Protein AF-A0A0B7N1F3-F1 (afdb_monomer_lite)

Secondary structure (DSSP, 8-state):
--HHHHHHHHHHHHHHHHHHHHHHH-GGGSTT--HHHHHHHHHHHHHHHHHHHHHHHHHS-HHHHHHHHHHHHHHHHHHHHHHHHHHHHHHHHHHHHHHHHHHHHHHHHHHHHSPPHHHHHHHHTTS-PPPHHHHHHHHHHHHHHHHHHHHHHHHHHHHHHHHHHHHHHTTT---TTS--HHHHHHHHHHHS--HHHHHHHHHHHHHHHHHHHS------TT--STTS---HHHHHHHHHHHH-HHHHHHHHHHHHHHHH---STT--S-SS-TTSSPPPPPSSHHHHHTT--

pLDDT: mean 77.22, std 15.75, range [44.78, 98.19]

Sequence (293 aa):
MSIIEAKRQLSDAIAKYEHLKSELNSKSNLESYSEEEWHAHLKNLGLETAQLIHTSRVLDDDNLINLINRKQQKLKRHAVWKKKHKKRVQQRKRQQAKKNEKWIKDTEWKVTMSPSVNAAVALTSTASLPSTDSKQAQEQADDKNRIRFLTKKLALLTEIRALRRKKLEAKGHFFADDGNEFFNKVKESLQVSDPTELDTLQQQNQQQQQQAAEKKLSIHPQDTWHDMAIDKTAYGYWCGADQSLDALLKTRRLWDQYILLDKQDNDTFHKVPPTFVAPAPPANAIWASYLRL

Structure (mmCIF, N/CA/C/O backbone):
data_AF-A0A0B7N1F3-F1
#
_entry.id   AF-A0A0B7N1F3-F1
#
loop_
_atom_site.group_PDB
_atom_site.id
_atom_site.type_symbol
_atom_site.label_atom_id
_atom_site.label_alt_id
_atom_site.label_comp_id
_atom_site.label_asym_id
_atom_site.label_entity_id
_atom_site.label_seq_id
_atom_site.pdbx_PDB_ins_code
_atom_site.Cartn_x
_atom_site.Cartn_y
_atom_site.Cartn_z
_atom_site.occupancy
_atom_site.B_iso_or_equiv
_atom_site.auth_seq_id
_atom_site.auth_comp_id
_atom_site.auth_asym_id
_atom_site.auth_atom_id
_atom_site.pdbx_PDB_model_num
ATOM 1 N N . MET A 1 1 ? -8.208 7.185 16.313 1.00 72.94 1 MET A N 1
ATOM 2 C CA . MET A 1 1 ? -7.384 6.148 16.965 1.00 72.94 1 MET A CA 1
ATOM 3 C C . MET A 1 1 ? -6.391 5.493 15.996 1.00 72.94 1 MET A C 1
ATOM 5 O O . MET A 1 1 ? -6.760 5.029 14.907 1.00 72.94 1 MET A O 1
ATOM 9 N N . SER A 1 2 ? -5.109 5.508 16.355 1.00 86.00 2 SER A N 1
ATOM 10 C CA . SER A 1 2 ? -4.032 4.721 15.738 1.00 86.00 2 SER A CA 1
ATOM 11 C C . SER A 1 2 ? -4.113 3.250 16.176 1.00 86.00 2 SER A C 1
ATOM 13 O O . SER A 1 2 ? -4.645 2.952 17.239 1.00 86.00 2 SER A O 1
ATOM 15 N N . ILE A 1 3 ? -3.561 2.312 15.392 1.00 88.00 3 ILE A N 1
ATOM 16 C CA . ILE A 1 3 ? -3.486 0.891 15.804 1.00 88.00 3 ILE A CA 1
ATOM 17 C C . ILE A 1 3 ? -2.677 0.752 17.102 1.00 88.00 3 ILE A C 1
ATOM 19 O O . ILE A 1 3 ? -2.972 -0.105 17.925 1.00 88.00 3 ILE A O 1
ATOM 23 N N . ILE A 1 4 ? -1.643 1.579 17.270 1.00 91.12 4 ILE A N 1
ATOM 24 C CA . ILE A 1 4 ? -0.768 1.540 18.447 1.00 91.12 4 ILE A CA 1
ATOM 25 C C . ILE A 1 4 ? -1.536 2.001 19.690 1.00 91.12 4 ILE A C 1
ATOM 27 O O . ILE A 1 4 ? -1.464 1.348 20.723 1.00 91.12 4 ILE A O 1
ATOM 31 N N . GLU A 1 5 ? -2.315 3.075 19.566 1.00 90.75 5 GLU A N 1
ATOM 32 C CA . GLU A 1 5 ? -3.185 3.579 20.636 1.00 90.75 5 GLU A CA 1
ATOM 33 C C . GLU A 1 5 ? -4.245 2.549 21.025 1.00 90.75 5 GLU A C 1
ATOM 35 O O . GLU A 1 5 ? -4.380 2.254 22.205 1.00 90.75 5 GLU A O 1
ATOM 40 N N . ALA A 1 6 ? -4.927 1.947 20.044 1.00 89.62 6 ALA A N 1
ATOM 41 C CA . ALA A 1 6 ? -5.929 0.913 20.301 1.00 89.62 6 ALA A CA 1
ATOM 42 C C . ALA A 1 6 ? -5.326 -0.284 21.048 1.00 89.62 6 ALA A C 1
ATOM 44 O O . ALA A 1 6 ? -5.899 -0.778 22.011 1.00 89.62 6 ALA A O 1
ATOM 45 N N . LYS A 1 7 ? -4.125 -0.720 20.645 1.00 91.31 7 LYS A N 1
ATOM 46 C CA . LYS A 1 7 ? -3.398 -1.792 21.336 1.00 91.31 7 LYS A CA 1
ATOM 47 C C . LYS A 1 7 ? -3.025 -1.423 22.767 1.00 91.31 7 LYS A C 1
ATOM 49 O O . LYS A 1 7 ? -3.141 -2.277 23.634 1.00 91.31 7 LYS A O 1
ATOM 54 N N . ARG A 1 8 ? -2.578 -0.186 22.993 1.00 94.00 8 ARG A N 1
ATOM 55 C CA . ARG A 1 8 ? -2.224 0.309 24.326 1.00 94.00 8 ARG A CA 1
ATOM 56 C C . ARG A 1 8 ? -3.451 0.383 25.233 1.00 94.00 8 ARG A C 1
ATOM 58 O O . ARG A 1 8 ? -3.416 -0.114 26.344 1.00 94.00 8 ARG A O 1
ATOM 65 N N . GLN A 1 9 ? -4.555 0.937 24.742 1.00 92.25 9 GLN A N 1
ATOM 66 C CA . GLN A 1 9 ? -5.800 0.997 25.511 1.00 92.25 9 GLN A CA 1
ATOM 67 C C . GLN A 1 9 ? -6.321 -0.397 25.864 1.00 92.25 9 GLN A C 1
ATOM 69 O O . GLN A 1 9 ? -6.769 -0.616 26.983 1.00 92.25 9 GLN A O 1
ATOM 74 N N . LEU A 1 10 ? -6.213 -1.347 24.934 1.00 92.25 10 LEU A N 1
ATOM 75 C CA . LEU A 1 10 ? -6.598 -2.734 25.170 1.00 92.25 10 LEU A CA 1
ATOM 76 C C . LEU A 1 10 ? -5.666 -3.401 26.197 1.00 92.25 10 LEU A C 1
ATOM 78 O O . LEU A 1 10 ? -6.154 -4.052 27.115 1.00 92.25 10 LEU A O 1
ATOM 82 N N . SER A 1 11 ? -4.345 -3.197 26.115 1.00 94.44 11 SER A N 1
ATOM 83 C CA . SER A 1 11 ? -3.417 -3.721 27.129 1.00 94.44 11 SER A CA 1
ATOM 84 C C . SER A 1 11 ? -3.661 -3.121 28.511 1.00 94.44 11 SER A C 1
ATOM 86 O O . SER A 1 11 ? -3.648 -3.854 29.494 1.00 94.44 11 SER A O 1
ATOM 88 N N . ASP A 1 12 ? -3.931 -1.817 28.582 1.00 94.38 12 ASP A N 1
ATOM 89 C CA . ASP A 1 12 ? -4.222 -1.123 29.837 1.00 94.38 12 ASP A CA 1
ATOM 90 C C . ASP A 1 12 ? -5.548 -1.629 30.435 1.00 94.38 12 ASP A C 1
ATOM 92 O O . ASP A 1 12 ? -5.641 -1.846 31.641 1.00 94.38 12 ASP A O 1
ATOM 96 N N . ALA A 1 13 ? -6.564 -1.886 29.601 1.00 94.62 13 ALA A N 1
ATOM 97 C CA . ALA A 1 13 ? -7.833 -2.471 30.033 1.00 94.62 13 ALA A CA 1
ATOM 98 C C . ALA A 1 13 ? -7.676 -3.916 30.540 1.00 94.62 13 ALA A C 1
ATOM 100 O O . ALA A 1 13 ? -8.253 -4.257 31.569 1.00 94.62 13 ALA A O 1
ATOM 101 N N . ILE A 1 14 ? -6.867 -4.746 29.868 1.00 94.62 14 ILE A N 1
ATOM 102 C CA . ILE A 1 14 ? -6.542 -6.106 30.335 1.00 94.62 14 ILE A CA 1
ATOM 103 C C . ILE A 1 14 ? -5.810 -6.049 31.678 1.00 94.62 14 ILE A C 1
ATOM 105 O O . ILE A 1 14 ? -6.153 -6.795 32.589 1.00 94.62 14 ILE A O 1
ATOM 109 N N . ALA A 1 15 ? -4.827 -5.159 31.823 1.00 94.94 15 ALA A N 1
ATOM 110 C CA . ALA A 1 15 ? -4.083 -5.018 33.070 1.00 94.94 15 ALA A CA 1
ATOM 111 C C . ALA A 1 15 ? -5.003 -4.620 34.235 1.00 94.94 15 ALA A C 1
ATOM 113 O O . ALA A 1 15 ? -4.932 -5.229 35.298 1.00 94.94 15 ALA A O 1
ATOM 114 N N . LYS A 1 16 ? -5.916 -3.661 34.015 1.00 92.62 16 LYS A N 1
ATOM 115 C CA . LYS A 1 16 ? -6.938 -3.278 35.004 1.00 92.62 16 LYS A CA 1
ATOM 116 C C . LYS A 1 16 ? -7.885 -4.428 35.342 1.00 92.62 16 LYS A C 1
ATOM 118 O O . LYS A 1 16 ? -8.212 -4.622 36.505 1.00 92.62 16 LYS A O 1
ATOM 123 N N . TYR A 1 17 ? -8.308 -5.203 34.344 1.00 94.38 17 TYR A N 1
ATOM 124 C CA . TYR A 1 17 ? -9.150 -6.378 34.567 1.00 94.38 17 TYR A CA 1
ATOM 125 C C . TYR A 1 17 ? -8.461 -7.415 35.460 1.00 94.38 17 TYR A C 1
ATOM 127 O O . TYR A 1 17 ? -9.052 -7.880 36.431 1.00 94.38 17 TYR A O 1
ATOM 135 N N . GLU A 1 18 ? -7.212 -7.769 35.148 1.00 94.31 18 GLU A N 1
ATOM 136 C CA . GLU A 1 18 ? -6.449 -8.740 35.938 1.00 94.31 18 GLU A CA 1
ATOM 137 C C . GLU A 1 18 ? -6.153 -8.214 37.348 1.00 94.31 18 GLU A C 1
ATOM 139 O O . GLU A 1 18 ? -6.234 -8.980 38.305 1.00 94.31 18 GLU A O 1
ATOM 144 N N . HIS A 1 19 ? -5.895 -6.909 37.491 1.00 91.44 19 HIS A N 1
ATOM 145 C CA . HIS A 1 19 ? -5.748 -6.252 38.789 1.00 91.44 19 HIS A CA 1
ATOM 146 C C . HIS A 1 19 ? -7.011 -6.412 39.643 1.00 91.44 19 HIS A C 1
ATOM 148 O O . HIS A 1 19 ? -6.955 -7.059 40.686 1.00 91.44 19 HIS A O 1
ATOM 154 N N . LEU A 1 20 ? -8.165 -5.953 39.148 1.00 89.25 20 LEU A N 1
ATOM 155 C CA . LEU A 1 20 ? -9.453 -6.070 39.844 1.00 89.25 20 LEU A CA 1
ATOM 156 C C . LEU A 1 20 ? -9.807 -7.525 40.173 1.00 89.25 20 LEU A C 1
ATOM 158 O O . LEU A 1 20 ? -10.319 -7.838 41.246 1.00 89.25 20 LEU A O 1
ATOM 162 N N . LYS A 1 21 ? -9.519 -8.447 39.251 1.00 91.44 21 LYS A N 1
ATOM 163 C CA . LYS A 1 21 ? -9.731 -9.881 39.455 1.00 91.44 21 LYS A CA 1
ATOM 164 C C . LYS A 1 21 ? -8.827 -10.437 40.555 1.00 91.44 21 LYS A C 1
ATOM 166 O O . LYS A 1 21 ? -9.268 -11.287 41.326 1.00 91.44 21 LYS A O 1
ATOM 171 N N . SER A 1 22 ? -7.574 -9.992 40.624 1.00 89.94 22 SER A N 1
ATOM 172 C CA . SER A 1 22 ? -6.642 -10.395 41.677 1.00 89.94 22 SER A CA 1
ATOM 173 C C . SER A 1 22 ? -7.056 -9.846 43.042 1.00 89.94 22 SER A C 1
ATOM 175 O O . SER A 1 22 ? -7.103 -10.624 43.992 1.00 89.94 22 SER A O 1
ATOM 177 N N . GLU A 1 23 ? -7.477 -8.579 43.113 1.00 86.00 23 GLU A N 1
ATOM 178 C CA . GLU A 1 23 ? -7.981 -7.939 44.335 1.00 86.00 23 GLU A CA 1
ATOM 179 C C . GLU A 1 23 ? -9.219 -8.653 44.886 1.00 86.00 23 GLU A C 1
ATOM 181 O O . GLU A 1 23 ? -9.298 -8.942 46.081 1.00 86.00 23 GLU A O 1
ATOM 186 N N . LEU A 1 24 ? -10.158 -9.024 44.007 1.00 83.19 24 LEU A N 1
ATOM 187 C CA . LEU A 1 24 ? -11.361 -9.766 44.392 1.00 83.19 24 LEU A CA 1
ATOM 188 C C . LEU A 1 24 ? -11.036 -11.168 44.941 1.00 83.19 24 LEU A C 1
ATOM 190 O O . LEU A 1 24 ? -11.743 -11.687 45.808 1.00 83.19 24 LEU A O 1
ATOM 194 N N . ASN A 1 25 ? -9.973 -11.795 44.431 1.00 86.19 25 ASN A N 1
ATOM 195 C CA . ASN A 1 25 ? -9.526 -13.113 44.877 1.00 86.19 25 ASN A CA 1
ATOM 196 C C . ASN A 1 25 ? -8.719 -13.046 46.183 1.00 86.19 25 ASN A C 1
ATOM 198 O O . ASN A 1 25 ? -8.789 -13.982 46.983 1.00 86.19 25 ASN A O 1
ATOM 202 N N . SER A 1 26 ? -8.002 -11.950 46.446 1.00 81.31 26 SER A N 1
ATOM 203 C CA . SER A 1 26 ? -7.317 -11.687 47.717 1.00 81.31 26 SER A CA 1
ATOM 204 C C . SER A 1 26 ? -8.298 -11.239 48.808 1.00 81.31 26 SER A C 1
ATOM 206 O O . SER A 1 26 ? -8.203 -10.141 49.350 1.00 81.31 26 SER A O 1
ATOM 208 N N . LYS A 1 27 ? -9.251 -12.113 49.160 1.00 65.38 27 LYS A N 1
ATOM 209 C CA . LYS A 1 27 ? -10.263 -11.885 50.213 1.00 65.38 27 LYS A CA 1
ATOM 210 C C . LYS A 1 27 ? -9.674 -11.535 51.589 1.00 65.38 27 LYS A C 1
ATOM 212 O O . LYS A 1 27 ? -10.389 -11.011 52.432 1.00 65.38 27 LYS A O 1
ATOM 217 N N . SER A 1 28 ? -8.388 -11.804 51.816 1.00 58.81 28 SER A N 1
ATOM 218 C CA . SER A 1 28 ? -7.702 -11.645 53.103 1.00 58.81 28 SER A CA 1
ATOM 219 C C . SER A 1 28 ? -7.506 -10.200 53.566 1.00 58.81 28 SER A C 1
ATOM 221 O O . SER A 1 28 ? -7.278 -9.989 54.749 1.00 58.81 28 SER A O 1
ATOM 223 N N . ASN A 1 29 ? -7.587 -9.209 52.674 1.00 63.66 29 ASN A N 1
ATOM 224 C CA . ASN A 1 29 ? -7.344 -7.806 53.039 1.00 63.66 29 ASN A CA 1
ATOM 225 C C . ASN A 1 29 ? -8.627 -7.051 53.422 1.00 63.66 29 ASN A C 1
ATOM 227 O O . ASN A 1 29 ? -8.551 -5.922 53.890 1.00 63.66 29 ASN A O 1
ATOM 231 N N . LEU A 1 30 ? -9.803 -7.658 53.217 1.00 66.00 30 LEU A N 1
ATOM 232 C CA . LEU A 1 30 ? -11.097 -6.995 53.409 1.00 66.00 30 LEU A CA 1
ATOM 233 C C . LEU A 1 30 ? -11.506 -6.898 54.890 1.00 66.00 30 LEU A C 1
ATOM 235 O O . LEU A 1 30 ? -12.158 -5.939 55.288 1.00 66.00 30 LEU A O 1
ATOM 239 N N . GLU A 1 31 ? -11.106 -7.859 55.723 1.00 72.75 31 GLU A N 1
ATOM 240 C CA . GLU A 1 31 ? -11.548 -7.949 57.126 1.00 72.75 31 GLU A CA 1
ATOM 241 C C . GLU A 1 31 ? -10.882 -6.918 58.058 1.00 72.75 31 GLU A C 1
ATOM 243 O O . GLU A 1 31 ? -11.369 -6.690 59.162 1.00 72.75 31 GLU A O 1
ATOM 248 N N . SER A 1 32 ? -9.798 -6.267 57.620 1.00 78.31 32 SER A N 1
ATOM 249 C CA . SER A 1 32 ? -9.029 -5.300 58.419 1.00 78.31 32 SER A CA 1
ATOM 250 C C . SER A 1 32 ? -9.284 -3.829 58.077 1.00 78.31 32 SER A C 1
ATOM 252 O O . SER A 1 32 ? -8.677 -2.960 58.697 1.00 78.31 32 SER A O 1
ATOM 254 N N . TYR A 1 33 ? -10.123 -3.533 57.083 1.00 83.31 33 TYR A N 1
ATOM 255 C CA . TYR A 1 33 ? -10.390 -2.154 56.671 1.00 83.31 33 TYR A CA 1
ATOM 256 C C . TYR A 1 33 ? -11.294 -1.425 57.669 1.00 83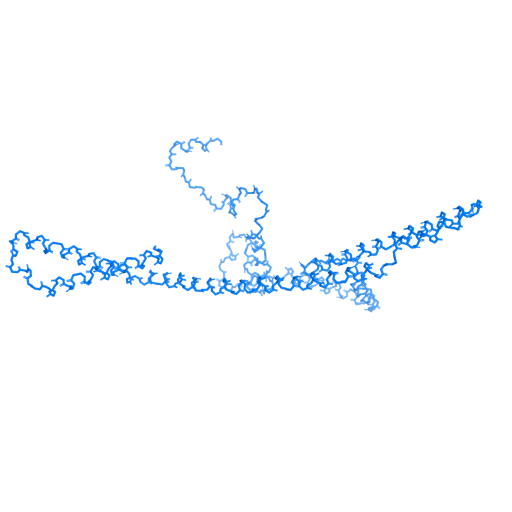.31 33 TYR A C 1
ATOM 258 O O . TYR A 1 33 ? -12.311 -1.958 58.117 1.00 83.31 33 TYR A O 1
ATOM 266 N N . SER A 1 34 ? -10.959 -0.170 57.960 1.00 89.75 34 SER A N 1
ATOM 267 C CA . SER A 1 34 ? -11.881 0.758 58.621 1.00 89.75 34 SER A CA 1
ATOM 268 C C . SER A 1 34 ? -13.049 1.137 57.699 1.00 89.75 34 SER A C 1
ATOM 270 O O . SER A 1 34 ? -12.977 0.975 56.481 1.00 89.75 34 SER A O 1
ATOM 272 N N . GLU A 1 35 ? -14.143 1.656 58.261 1.00 89.88 35 GLU A N 1
ATOM 273 C CA . GLU A 1 35 ? -15.345 2.031 57.495 1.00 89.88 35 GLU A CA 1
ATOM 274 C C . GLU A 1 35 ? -15.049 3.104 56.425 1.00 89.88 35 GLU A C 1
ATOM 276 O O . GLU A 1 35 ? -15.514 3.010 55.287 1.00 89.88 35 GLU A O 1
ATOM 281 N N . GLU A 1 36 ? -14.192 4.079 56.743 1.00 92.06 36 GLU A N 1
ATOM 282 C CA . GLU A 1 36 ? -13.757 5.114 55.796 1.00 92.06 36 GLU A CA 1
ATOM 283 C C . GLU A 1 36 ? -12.930 4.535 54.639 1.00 92.06 36 GLU A C 1
ATOM 285 O O . GLU A 1 36 ? -13.149 4.875 53.471 1.00 92.06 36 GLU A O 1
ATOM 290 N N . GLU A 1 37 ? -12.004 3.625 54.940 1.00 89.12 37 GLU A N 1
ATOM 291 C CA . GLU A 1 37 ? -11.185 2.970 53.921 1.00 89.12 37 GLU A CA 1
ATOM 292 C C . GLU A 1 37 ? -12.017 2.019 53.051 1.00 89.12 37 GLU A C 1
ATOM 294 O O . GLU A 1 37 ? -11.802 1.949 51.840 1.00 89.12 37 GLU A O 1
ATOM 299 N N . TRP A 1 38 ? -13.022 1.359 53.630 1.00 87.31 38 TRP A N 1
ATOM 300 C CA . TRP A 1 38 ? -14.008 0.563 52.900 1.00 87.31 38 TRP A CA 1
ATOM 301 C C . TRP A 1 38 ? -14.775 1.400 51.874 1.00 87.31 38 TRP A C 1
ATOM 303 O O . TRP A 1 38 ? -14.924 0.992 50.716 1.00 87.31 38 TRP A O 1
ATOM 313 N N . HIS A 1 39 ? -15.230 2.593 52.261 1.00 90.88 39 HIS A N 1
ATOM 314 C CA . HIS A 1 39 ? -15.897 3.514 51.343 1.00 90.88 39 HIS A CA 1
ATOM 315 C C . HIS A 1 39 ? -14.963 4.012 50.235 1.00 90.88 39 HIS A C 1
ATOM 317 O O . HIS A 1 39 ? -15.368 4.069 49.068 1.00 90.88 39 HIS A O 1
ATOM 323 N N . ALA A 1 40 ? -13.711 4.340 50.567 1.00 90.25 40 ALA A N 1
ATOM 324 C CA . ALA A 1 40 ? -12.710 4.736 49.580 1.00 90.25 40 ALA A CA 1
ATOM 325 C C . ALA A 1 40 ? -12.410 3.599 48.587 1.00 90.25 40 ALA A C 1
ATOM 327 O O . ALA A 1 40 ? -12.381 3.829 47.375 1.00 90.25 40 ALA A O 1
ATOM 328 N N . HIS A 1 41 ? -12.270 2.368 49.082 1.00 88.38 41 HIS A N 1
ATOM 329 C CA . HIS A 1 41 ? -12.053 1.173 48.273 1.00 88.38 41 HIS A CA 1
ATOM 330 C C . HIS A 1 41 ? -13.226 0.913 47.317 1.00 88.38 41 HIS A C 1
ATOM 332 O O . HIS A 1 41 ? -13.021 0.770 46.112 1.00 88.38 41 HIS A O 1
ATOM 338 N N . LEU A 1 42 ? -14.471 0.945 47.807 1.00 88.88 42 LEU A N 1
ATOM 339 C CA . LEU A 1 42 ? -15.665 0.783 46.965 1.00 88.88 42 LEU A CA 1
ATOM 340 C C . LEU A 1 42 ? -15.783 1.874 45.897 1.00 88.88 42 LEU A C 1
ATOM 342 O O . LEU A 1 42 ? -16.146 1.586 44.755 1.00 88.88 42 LEU A O 1
ATOM 346 N N . LYS A 1 43 ? -15.451 3.123 46.239 1.00 93.12 43 LYS A N 1
ATOM 347 C CA . LYS A 1 43 ? -15.433 4.230 45.278 1.00 93.12 43 LYS A CA 1
ATOM 348 C C . LYS A 1 43 ? -14.388 4.001 44.187 1.00 93.12 43 LYS A C 1
ATOM 350 O O . LYS A 1 43 ? -14.700 4.194 43.013 1.00 93.12 43 LYS A O 1
ATOM 355 N N . ASN A 1 44 ? -13.181 3.573 44.554 1.00 90.69 44 ASN A N 1
ATOM 356 C CA . ASN A 1 44 ? -12.117 3.275 43.596 1.00 90.69 44 ASN A CA 1
ATOM 357 C C . ASN A 1 44 ? -12.501 2.105 42.686 1.00 90.69 44 ASN A C 1
ATOM 359 O O . ASN A 1 44 ? -12.439 2.248 41.467 1.00 90.69 44 ASN A O 1
ATOM 363 N N . LEU A 1 45 ? -13.022 1.012 43.246 1.00 90.06 45 LEU A N 1
ATOM 364 C CA . LEU A 1 45 ? -13.505 -0.135 42.476 1.00 90.06 45 LEU A CA 1
ATOM 365 C C . LEU A 1 45 ? -14.641 0.265 41.518 1.00 90.06 45 LEU A C 1
ATOM 367 O O . LEU A 1 45 ? -14.658 -0.135 40.353 1.00 90.06 45 LEU A O 1
ATOM 371 N N . GLY A 1 46 ? -15.565 1.121 41.964 1.00 92.62 46 GLY A N 1
ATOM 372 C CA . GLY A 1 46 ? -16.617 1.698 41.123 1.00 92.62 46 GLY A CA 1
ATOM 373 C C . GLY A 1 46 ? -16.072 2.555 39.974 1.00 92.62 46 GLY A C 1
ATOM 374 O O . GLY A 1 46 ? -16.545 2.460 38.842 1.00 92.62 46 GLY A O 1
ATOM 375 N N . LEU A 1 47 ? -15.042 3.366 40.229 1.00 93.44 47 LEU A N 1
ATOM 376 C CA . LEU A 1 47 ? -14.382 4.167 39.196 1.00 93.44 47 LEU A CA 1
ATOM 377 C C . LEU A 1 47 ? -13.637 3.291 38.184 1.00 93.44 47 LEU A C 1
ATOM 379 O O . LEU A 1 47 ? -13.755 3.516 36.980 1.00 93.44 47 LEU A O 1
ATOM 383 N N . GLU A 1 48 ? -12.889 2.290 38.642 1.00 91.50 48 GLU A N 1
ATOM 384 C CA . GLU A 1 48 ? -12.120 1.398 37.772 1.00 91.50 48 GLU A CA 1
ATOM 385 C C . GLU A 1 48 ? -13.022 0.516 36.907 1.00 91.50 48 GLU A C 1
ATOM 387 O O . GLU A 1 48 ? -12.801 0.395 35.699 1.00 91.50 48 GLU A O 1
ATOM 392 N N . THR A 1 49 ? -14.094 -0.026 37.487 1.00 93.19 49 THR A N 1
ATOM 393 C CA . THR A 1 49 ? -15.111 -0.777 36.739 1.00 93.19 49 THR A CA 1
ATOM 394 C C . THR A 1 49 ? -15.830 0.109 35.722 1.00 93.19 49 THR A C 1
ATOM 396 O O . THR A 1 49 ? -15.978 -0.293 34.568 1.00 93.19 49 THR A O 1
ATOM 399 N N . ALA A 1 50 ? -16.198 1.345 36.080 1.00 94.19 50 ALA A N 1
ATOM 400 C CA . ALA A 1 50 ? -16.794 2.296 35.140 1.00 94.19 50 ALA A CA 1
ATOM 401 C C . ALA A 1 50 ? -15.841 2.647 33.985 1.00 94.19 50 ALA A C 1
ATOM 403 O O . ALA A 1 50 ? -16.261 2.693 32.826 1.00 94.19 50 ALA A O 1
ATOM 404 N N . GLN A 1 51 ? -14.550 2.845 34.272 1.00 92.75 51 GLN A N 1
ATOM 405 C CA . GLN A 1 51 ? -13.532 3.061 33.241 1.00 92.75 51 GLN A CA 1
ATOM 406 C C . GLN A 1 51 ? -13.412 1.857 32.302 1.00 92.75 51 GLN A C 1
ATOM 408 O O . GLN A 1 51 ? -13.303 2.045 31.093 1.00 92.75 51 GLN A O 1
ATOM 413 N N . LEU A 1 52 ? -13.463 0.634 32.832 1.00 94.50 52 LEU A N 1
ATOM 414 C CA . LEU A 1 52 ? -13.378 -0.599 32.050 1.00 94.50 52 LEU A CA 1
ATOM 415 C C . LEU A 1 52 ? -14.626 -0.834 31.179 1.00 94.50 52 LEU A C 1
ATOM 417 O O . LEU A 1 52 ? -14.530 -1.256 30.025 1.00 94.50 52 LEU A O 1
ATOM 421 N N . ILE A 1 53 ? -15.809 -0.492 31.690 1.00 93.19 53 ILE A N 1
ATOM 422 C CA . ILE A 1 53 ? -17.057 -0.493 30.913 1.00 93.19 53 ILE A CA 1
ATOM 423 C C . ILE A 1 53 ? -16.996 0.561 29.801 1.00 93.19 53 ILE A C 1
ATOM 425 O O . ILE A 1 53 ? -17.447 0.326 28.682 1.00 93.19 53 ILE A O 1
ATOM 429 N N . HIS A 1 54 ? -16.425 1.731 30.079 1.00 93.00 54 HIS A N 1
ATOM 430 C CA . HIS A 1 54 ? -16.263 2.760 29.061 1.00 93.00 54 HIS A CA 1
ATOM 431 C C . HIS A 1 54 ? -15.295 2.320 27.953 1.00 93.00 54 HIS A C 1
ATOM 433 O O . HIS A 1 54 ? -15.621 2.455 26.775 1.00 93.00 54 HIS A O 1
ATOM 439 N N . THR A 1 55 ? -14.133 1.758 28.303 1.00 92.12 55 THR A N 1
ATOM 440 C CA . THR A 1 55 ? -13.159 1.293 27.304 1.00 92.12 55 THR A CA 1
ATOM 441 C C . THR A 1 55 ? -13.676 0.114 26.489 1.00 92.12 55 THR A C 1
ATOM 443 O O . THR A 1 55 ? -13.453 0.101 25.282 1.00 92.12 55 THR A O 1
ATOM 446 N N . SER A 1 56 ? -14.386 -0.839 27.103 1.00 91.81 56 SER A N 1
ATOM 447 C CA . SER A 1 56 ? -15.025 -1.941 26.365 1.00 91.81 56 SER A CA 1
ATOM 448 C C . SER A 1 56 ? -16.037 -1.417 25.353 1.00 91.81 56 SER A C 1
ATOM 450 O O . SER A 1 56 ? -15.889 -1.709 24.175 1.00 91.81 56 SER A O 1
ATOM 452 N N . ARG A 1 57 ? -16.953 -0.523 25.750 1.00 92.12 57 ARG A N 1
ATOM 453 C CA . ARG A 1 57 ? -17.919 0.092 24.818 1.00 92.12 57 ARG A CA 1
ATOM 454 C C . ARG A 1 57 ? -17.253 0.789 23.633 1.00 92.12 57 ARG A C 1
ATOM 456 O O . ARG A 1 57 ? -17.681 0.604 22.504 1.00 92.12 57 ARG A O 1
ATOM 463 N N . VAL A 1 58 ? -16.196 1.564 23.881 1.00 89.62 58 VAL A N 1
ATOM 464 C CA . VAL A 1 58 ? -15.449 2.244 22.808 1.00 89.62 58 VAL A CA 1
ATOM 465 C C . VAL A 1 58 ? -14.770 1.238 21.873 1.00 89.62 58 VAL A C 1
ATOM 467 O O . VAL A 1 58 ? -14.661 1.485 20.675 1.00 89.62 58 VAL A O 1
ATOM 470 N N . LEU A 1 59 ? -14.276 0.115 22.399 1.00 87.25 59 LEU A N 1
ATOM 471 C CA . LEU A 1 59 ? -13.618 -0.922 21.601 1.00 87.25 59 LEU A CA 1
ATOM 472 C C . LEU A 1 59 ? -14.606 -1.847 20.876 1.00 87.25 59 LEU A C 1
ATOM 474 O O . LEU A 1 59 ? -14.240 -2.374 19.826 1.00 87.25 59 LEU A O 1
ATOM 478 N N . ASP A 1 60 ? -15.826 -1.988 21.391 1.00 89.38 60 ASP A N 1
ATOM 479 C CA . ASP A 1 60 ? -16.925 -2.758 20.799 1.00 89.38 60 ASP A CA 1
ATOM 480 C C . ASP A 1 60 ? -17.616 -2.014 19.640 1.00 89.38 60 ASP A C 1
ATOM 482 O O . ASP A 1 60 ? -18.425 -2.597 18.922 1.00 89.38 60 ASP A O 1
ATOM 486 N N . ASP A 1 61 ? -17.276 -0.743 19.398 1.00 92.25 61 ASP A N 1
ATOM 487 C CA . ASP A 1 61 ? -17.774 0.015 18.250 1.00 92.25 61 ASP A CA 1
ATOM 488 C C . ASP A 1 61 ? -17.381 -0.660 16.916 1.00 92.25 61 ASP A C 1
ATOM 490 O O . ASP A 1 61 ? -16.232 -0.583 16.456 1.00 92.25 61 ASP A O 1
ATOM 494 N N . ASP A 1 62 ? -18.363 -1.235 16.211 1.00 93.19 62 ASP A N 1
ATOM 495 C CA . ASP A 1 62 ? -18.176 -1.929 14.924 1.00 93.19 62 ASP A CA 1
ATOM 496 C C . ASP A 1 62 ? -17.411 -1.090 13.890 1.00 93.19 62 ASP A C 1
ATOM 498 O O . ASP A 1 62 ? -16.567 -1.582 13.130 1.00 93.19 62 ASP A O 1
ATOM 502 N N . ASN A 1 63 ? -17.678 0.216 13.853 1.00 92.38 63 ASN A N 1
ATOM 503 C CA . ASN A 1 63 ? -17.004 1.145 12.950 1.00 92.38 63 ASN A CA 1
ATOM 504 C C . ASN A 1 63 ? -15.507 1.269 13.265 1.00 92.38 63 ASN A C 1
ATOM 506 O O . ASN A 1 63 ? -14.676 1.303 12.347 1.00 92.38 63 ASN A O 1
ATOM 510 N N . LEU A 1 64 ? -15.149 1.305 14.551 1.00 90.69 64 LEU A N 1
ATOM 511 C CA . LEU A 1 64 ? -13.764 1.376 15.003 1.00 90.69 64 LEU A CA 1
ATOM 512 C C . LEU A 1 64 ? -13.030 0.066 14.698 1.00 90.69 64 LEU A C 1
ATOM 514 O O . LEU A 1 64 ? -11.930 0.104 14.133 1.00 90.69 64 LEU A O 1
ATOM 518 N N . ILE A 1 65 ? -13.655 -1.078 14.982 1.00 90.62 65 ILE A N 1
ATOM 519 C CA . ILE A 1 65 ? -13.118 -2.410 14.672 1.00 90.62 65 ILE A CA 1
ATOM 520 C C . ILE A 1 65 ? -12.837 -2.527 13.170 1.00 90.62 65 ILE A C 1
ATOM 522 O O . ILE A 1 65 ? -11.722 -2.862 12.749 1.00 90.62 65 ILE A O 1
ATOM 526 N N . ASN A 1 66 ? -13.812 -2.165 12.334 1.00 93.56 66 ASN A N 1
ATOM 527 C CA . ASN A 1 66 ? -13.672 -2.177 10.880 1.00 93.56 66 ASN A CA 1
ATOM 528 C C . ASN A 1 66 ? -12.552 -1.248 10.392 1.00 93.56 66 ASN A C 1
ATOM 530 O O . ASN A 1 66 ? -11.768 -1.614 9.507 1.00 93.56 66 ASN A O 1
ATOM 534 N N . LEU A 1 67 ? -12.419 -0.059 10.983 1.00 93.31 67 LEU A N 1
ATOM 535 C CA . LEU A 1 67 ? -11.340 0.876 10.670 1.00 93.31 67 LEU A CA 1
ATOM 536 C C . LEU A 1 67 ? -9.959 0.299 11.019 1.00 93.31 67 LEU A C 1
ATOM 538 O O . LEU A 1 67 ? -9.034 0.376 10.201 1.00 93.31 67 LEU A O 1
ATOM 542 N N . ILE A 1 68 ? -9.806 -0.288 12.208 1.00 91.88 68 ILE A N 1
ATOM 543 C CA . ILE A 1 68 ? -8.557 -0.919 12.656 1.00 91.88 68 ILE A CA 1
ATOM 544 C C . ILE A 1 68 ? -8.198 -2.085 11.731 1.00 91.88 68 ILE A C 1
ATOM 546 O O . ILE A 1 68 ? -7.062 -2.149 11.249 1.00 91.88 68 ILE A O 1
ATOM 550 N N . ASN A 1 69 ? -9.169 -2.931 11.382 1.00 93.75 69 ASN A N 1
ATOM 551 C CA . ASN A 1 69 ? -8.991 -4.045 10.452 1.00 93.75 69 ASN A CA 1
ATOM 552 C C . ASN A 1 69 ? -8.516 -3.571 9.072 1.00 93.75 69 ASN A C 1
ATOM 554 O O . ASN A 1 69 ? -7.536 -4.094 8.529 1.00 93.75 69 ASN A O 1
ATOM 558 N N . ARG A 1 70 ? -9.127 -2.515 8.519 1.00 95.56 70 ARG A N 1
ATOM 559 C CA . ARG A 1 70 ? -8.693 -1.906 7.247 1.00 95.56 70 ARG A CA 1
ATOM 560 C C . ARG A 1 70 ? -7.257 -1.388 7.329 1.00 95.56 70 ARG A C 1
ATOM 562 O O . ARG A 1 70 ? -6.455 -1.648 6.422 1.00 95.56 70 ARG A O 1
ATOM 569 N N . LYS A 1 71 ? -6.895 -0.691 8.413 1.00 94.31 71 LYS A N 1
ATOM 570 C CA . LYS A 1 71 ? -5.522 -0.203 8.632 1.00 94.31 71 LYS A CA 1
ATOM 571 C C . LYS A 1 71 ? -4.533 -1.370 8.756 1.00 94.31 71 LYS A C 1
ATOM 573 O O . LYS A 1 71 ? -3.471 -1.335 8.131 1.00 94.31 71 LYS A O 1
ATOM 578 N N . GLN A 1 72 ? -4.888 -2.435 9.471 1.00 95.19 72 GLN A N 1
ATOM 579 C CA . GLN A 1 72 ? -4.055 -3.630 9.619 1.00 95.19 72 GLN A CA 1
ATOM 580 C C . GLN A 1 72 ? -3.841 -4.340 8.273 1.00 95.19 72 GLN A C 1
ATOM 58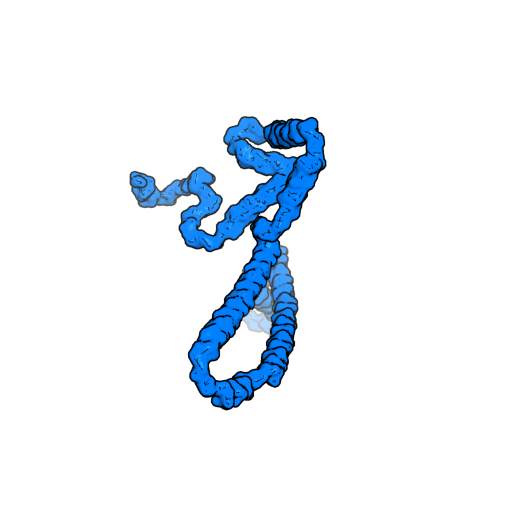2 O O . GLN A 1 72 ? -2.710 -4.685 7.920 1.00 95.19 72 GLN A O 1
ATOM 587 N N . GLN A 1 73 ? -4.895 -4.506 7.471 1.00 96.00 73 GLN A N 1
ATOM 588 C CA . GLN A 1 73 ? -4.793 -5.059 6.118 1.00 96.00 73 GLN A CA 1
ATOM 589 C C . GLN A 1 73 ? -3.937 -4.179 5.198 1.00 96.00 73 GLN A C 1
ATOM 591 O O . GLN A 1 73 ? -3.161 -4.699 4.392 1.00 96.00 73 GLN A O 1
ATOM 596 N N . LYS A 1 74 ? -4.044 -2.846 5.303 1.00 96.19 74 LYS A N 1
ATOM 597 C CA . LYS A 1 74 ? -3.193 -1.905 4.555 1.00 96.19 74 LYS A CA 1
ATOM 598 C C . LYS A 1 74 ? -1.718 -2.095 4.911 1.00 96.19 74 LYS A C 1
ATOM 600 O O . LYS A 1 74 ? -0.890 -2.183 4.006 1.00 96.19 74 LYS A O 1
ATOM 605 N N . LEU A 1 75 ? -1.389 -2.241 6.195 1.00 94.38 75 LEU A N 1
ATOM 606 C CA . LEU A 1 75 ? -0.017 -2.508 6.638 1.00 94.38 75 LEU A CA 1
ATOM 607 C C . LEU A 1 75 ? 0.511 -3.853 6.123 1.00 94.38 75 LEU A C 1
ATOM 609 O O . LEU A 1 75 ? 1.630 -3.906 5.612 1.00 94.38 75 LEU A O 1
ATOM 613 N N . LYS A 1 76 ? -0.299 -4.921 6.172 1.00 96.25 76 LYS A N 1
ATOM 614 C CA . LYS A 1 76 ? 0.063 -6.236 5.608 1.00 96.25 76 LYS A CA 1
ATOM 615 C C . LYS A 1 76 ? 0.362 -6.135 4.107 1.00 96.25 76 LYS A C 1
ATOM 617 O O . LYS A 1 76 ? 1.420 -6.578 3.656 1.00 96.25 76 LYS A O 1
ATOM 622 N N . ARG A 1 77 ? -0.517 -5.475 3.340 1.00 96.62 77 ARG A N 1
ATOM 623 C CA . ARG A 1 77 ? -0.324 -5.222 1.900 1.00 96.62 77 ARG A CA 1
ATOM 624 C C . ARG A 1 77 ? 0.940 -4.412 1.627 1.00 96.62 77 ARG A C 1
ATOM 626 O O . ARG A 1 77 ? 1.721 -4.780 0.753 1.00 96.62 77 ARG A O 1
ATOM 633 N N . HIS A 1 78 ? 1.182 -3.358 2.402 1.00 96.75 78 HIS A N 1
ATOM 634 C CA . HIS A 1 78 ? 2.370 -2.521 2.261 1.00 96.75 78 HIS A CA 1
ATOM 635 C C . HIS A 1 78 ? 3.664 -3.291 2.568 1.00 96.75 78 HIS A C 1
ATOM 637 O O . HIS A 1 78 ? 4.644 -3.164 1.837 1.00 96.75 78 HIS A O 1
ATOM 643 N N . ALA A 1 79 ? 3.670 -4.156 3.586 1.00 97.44 79 ALA A N 1
ATOM 644 C CA . ALA A 1 79 ? 4.818 -5.005 3.903 1.00 97.44 79 ALA A CA 1
ATOM 645 C C . ALA A 1 79 ? 5.141 -5.991 2.764 1.00 97.44 79 ALA A C 1
ATOM 647 O O . ALA A 1 79 ? 6.301 -6.125 2.363 1.00 97.44 79 ALA A O 1
ATOM 648 N N . VAL A 1 80 ? 4.119 -6.642 2.197 1.00 97.75 80 VAL A N 1
ATOM 649 C CA . VAL A 1 80 ? 4.269 -7.528 1.029 1.00 97.75 80 VAL A CA 1
ATOM 650 C C . VAL A 1 80 ? 4.761 -6.744 -0.188 1.00 97.75 80 VAL A C 1
ATOM 652 O O . VAL A 1 80 ? 5.710 -7.166 -0.856 1.00 97.75 80 VAL A O 1
ATOM 655 N N . TRP A 1 81 ? 4.174 -5.573 -0.446 1.00 97.81 81 TRP A N 1
ATOM 656 C CA . TRP A 1 81 ? 4.596 -4.686 -1.525 1.00 97.81 81 TRP A CA 1
ATOM 657 C C . TRP A 1 81 ? 6.059 -4.267 -1.368 1.00 97.81 81 TRP A C 1
ATOM 659 O O . TRP A 1 81 ? 6.821 -4.404 -2.320 1.00 97.81 81 TRP A O 1
ATOM 669 N N . LYS A 1 82 ? 6.496 -3.867 -0.167 1.00 98.19 82 LYS A N 1
ATOM 670 C CA . LYS A 1 82 ? 7.885 -3.472 0.119 1.00 98.19 82 LYS A CA 1
ATOM 671 C C . LYS A 1 82 ? 8.863 -4.615 -0.166 1.00 98.19 82 LYS A C 1
ATOM 673 O O . LYS A 1 82 ? 9.892 -4.398 -0.809 1.00 98.19 82 LYS A O 1
ATOM 678 N N . LYS A 1 83 ? 8.523 -5.850 0.228 1.00 97.25 83 LYS A N 1
ATOM 679 C CA . LYS A 1 83 ? 9.315 -7.053 -0.095 1.00 97.25 83 LYS A CA 1
ATOM 680 C C . LYS A 1 83 ? 9.397 -7.283 -1.609 1.00 97.25 83 LYS A C 1
ATOM 682 O O . LYS A 1 83 ? 10.490 -7.481 -2.142 1.00 97.25 83 LYS A O 1
ATOM 687 N N . LYS A 1 84 ? 8.263 -7.223 -2.316 1.00 97.00 84 LYS A N 1
ATOM 688 C CA . LYS A 1 84 ? 8.202 -7.410 -3.778 1.00 97.00 84 LYS A CA 1
ATOM 689 C C . LYS A 1 84 ? 8.963 -6.310 -4.520 1.00 97.00 84 LYS A C 1
ATOM 691 O O . LYS A 1 84 ? 9.707 -6.599 -5.452 1.00 97.00 84 LYS A O 1
ATOM 696 N N . HIS A 1 85 ? 8.820 -5.064 -4.082 1.00 97.00 85 HIS A N 1
ATOM 697 C CA . HIS A 1 85 ? 9.507 -3.908 -4.638 1.00 97.00 85 HIS A CA 1
ATOM 698 C C . HIS A 1 85 ? 11.025 -4.036 -4.474 1.00 97.00 85 HIS A C 1
ATOM 700 O O . HIS A 1 85 ? 11.741 -3.947 -5.469 1.00 97.00 85 HIS A O 1
ATOM 706 N N . LYS A 1 86 ? 11.515 -4.369 -3.270 1.00 97.75 86 LYS A N 1
ATOM 707 C CA . LYS A 1 86 ? 12.946 -4.617 -3.020 1.00 97.75 86 LYS A CA 1
ATOM 708 C C . LYS A 1 86 ? 13.512 -5.686 -3.964 1.00 97.75 86 LYS A C 1
ATOM 710 O O . LYS A 1 86 ? 14.552 -5.459 -4.579 1.00 97.75 86 LYS A O 1
ATOM 715 N N . LYS A 1 87 ? 12.797 -6.805 -4.151 1.00 97.44 87 LYS A N 1
ATOM 716 C CA . LYS A 1 87 ? 13.185 -7.865 -5.103 1.00 97.44 87 LYS A CA 1
ATOM 717 C C . LYS A 1 87 ? 13.255 -7.350 -6.548 1.00 97.44 87 LYS A C 1
ATOM 719 O O . LYS A 1 87 ? 14.255 -7.580 -7.222 1.00 97.44 87 LYS A O 1
ATOM 724 N N . ARG A 1 88 ? 12.239 -6.611 -7.015 1.00 97.50 88 ARG A N 1
ATOM 725 C CA . ARG A 1 88 ? 12.218 -6.029 -8.374 1.00 97.50 88 ARG A CA 1
ATOM 726 C C . ARG A 1 88 ? 13.364 -5.044 -8.600 1.00 97.50 88 ARG A C 1
ATOM 728 O O . ARG A 1 88 ? 14.006 -5.090 -9.645 1.00 97.50 88 ARG A O 1
ATOM 735 N N . VAL A 1 89 ? 13.633 -4.167 -7.634 1.00 97.31 89 VAL A N 1
ATOM 736 C CA . VAL A 1 89 ? 14.739 -3.200 -7.710 1.00 97.31 89 VAL A CA 1
ATOM 737 C C . VAL A 1 89 ? 16.079 -3.928 -7.789 1.00 97.31 89 VAL A C 1
ATOM 739 O O . VAL A 1 89 ? 16.899 -3.608 -8.645 1.00 97.31 89 VAL A O 1
ATOM 742 N N . GLN A 1 90 ? 16.286 -4.954 -6.960 1.00 97.25 90 GLN A N 1
ATOM 743 C CA . GLN A 1 90 ? 17.502 -5.764 -6.998 1.00 97.25 90 GLN A CA 1
ATOM 744 C C . GLN A 1 90 ? 17.664 -6.498 -8.338 1.00 97.25 90 GLN A C 1
ATOM 746 O O . GLN A 1 90 ? 18.759 -6.522 -8.896 1.00 97.25 90 GLN A O 1
ATOM 751 N N . GLN A 1 91 ? 16.581 -7.047 -8.894 1.00 97.06 91 GLN A N 1
ATOM 752 C CA . GLN A 1 91 ? 16.598 -7.692 -10.207 1.00 97.06 91 GLN A CA 1
ATOM 753 C C . GLN A 1 91 ? 16.954 -6.703 -11.325 1.00 97.06 91 GLN A C 1
ATOM 755 O O . GLN A 1 91 ? 17.800 -7.019 -12.159 1.00 97.06 91 GLN A O 1
ATOM 760 N N . ARG A 1 92 ? 16.376 -5.493 -11.316 1.00 96.75 92 ARG A N 1
ATOM 761 C CA . ARG A 1 92 ? 16.728 -4.427 -12.269 1.00 96.75 92 ARG A CA 1
ATOM 762 C C . ARG A 1 92 ? 18.201 -4.038 -12.163 1.00 96.75 92 ARG A C 1
ATOM 764 O O . ARG A 1 92 ? 18.874 -3.989 -13.186 1.00 96.75 92 ARG A O 1
ATOM 771 N N . LYS A 1 93 ? 18.725 -3.852 -10.943 1.00 97.06 93 LYS A N 1
ATOM 772 C CA . LYS A 1 93 ? 20.156 -3.573 -10.720 1.00 97.06 93 LYS A CA 1
ATOM 773 C C . LYS A 1 93 ? 21.049 -4.685 -11.278 1.00 97.06 93 LYS A C 1
ATOM 775 O O . LYS A 1 93 ? 22.015 -4.390 -11.967 1.00 97.06 93 LYS A O 1
ATOM 780 N N . ARG A 1 94 ? 20.699 -5.959 -11.055 1.00 96.88 94 ARG A N 1
ATOM 781 C CA . ARG A 1 94 ? 21.430 -7.109 -11.624 1.00 96.88 94 ARG A CA 1
ATOM 782 C C . ARG A 1 94 ? 21.397 -7.122 -13.152 1.00 96.88 94 ARG A C 1
ATOM 784 O O . ARG A 1 94 ? 22.418 -7.373 -13.779 1.00 96.88 94 ARG A O 1
ATOM 791 N N . GLN A 1 95 ? 20.242 -6.854 -13.761 1.00 96.50 95 GLN A N 1
ATOM 792 C CA . GLN A 1 95 ? 20.127 -6.770 -15.221 1.00 96.50 95 GLN A CA 1
ATOM 793 C C . GLN A 1 95 ? 20.962 -5.620 -15.788 1.00 96.50 95 GLN A C 1
ATOM 795 O O . GLN A 1 95 ? 21.611 -5.796 -16.813 1.00 96.50 95 GLN A O 1
ATOM 800 N N . GLN A 1 96 ? 20.970 -4.468 -15.119 1.00 95.44 96 GLN A N 1
ATOM 801 C CA . GLN A 1 96 ? 21.784 -3.329 -15.522 1.00 95.44 96 GLN A CA 1
ATOM 802 C C . GLN A 1 96 ? 23.278 -3.627 -15.378 1.00 95.44 96 GLN A C 1
ATOM 804 O O . GLN A 1 96 ? 24.016 -3.389 -16.321 1.00 95.44 96 GLN A O 1
ATOM 809 N N . ALA A 1 97 ? 23.710 -4.252 -14.280 1.00 95.62 97 ALA A N 1
ATOM 810 C CA . ALA A 1 97 ? 25.093 -4.697 -14.113 1.00 95.62 97 ALA A CA 1
ATOM 811 C C . ALA A 1 97 ? 25.527 -5.660 -15.232 1.00 95.62 97 ALA A C 1
ATOM 813 O O . ALA A 1 97 ? 26.569 -5.449 -15.837 1.00 95.62 97 ALA A O 1
ATOM 814 N N . LYS A 1 98 ? 24.688 -6.645 -15.592 1.00 96.81 98 LYS A N 1
ATOM 815 C CA . LYS A 1 98 ? 24.957 -7.547 -16.728 1.00 96.81 98 LYS A CA 1
ATOM 816 C C . LYS A 1 98 ? 25.055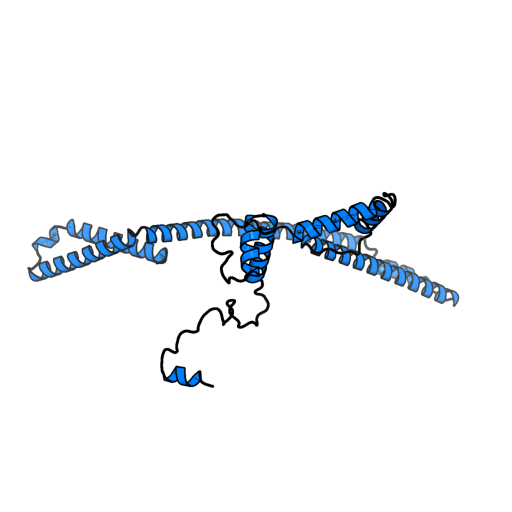 -6.806 -18.065 1.00 96.81 98 LYS A C 1
ATOM 818 O O . LYS A 1 98 ? 25.869 -7.169 -18.906 1.00 96.81 98 LYS A O 1
ATOM 823 N N . LYS A 1 99 ? 24.205 -5.799 -18.297 1.00 95.12 99 LYS A N 1
ATOM 824 C CA . LYS A 1 99 ? 24.280 -4.961 -19.506 1.00 95.12 99 LYS A CA 1
ATOM 825 C C . LYS A 1 99 ? 25.565 -4.137 -19.527 1.00 95.12 99 LYS A C 1
ATOM 827 O O . LYS A 1 99 ? 26.209 -4.086 -20.566 1.00 95.12 99 LYS A O 1
ATOM 832 N N . ASN A 1 100 ? 25.942 -3.556 -18.392 1.00 94.31 100 ASN A N 1
ATOM 833 C CA . ASN A 1 100 ? 27.175 -2.791 -18.251 1.00 94.31 100 ASN A CA 1
ATOM 834 C C . ASN A 1 100 ? 28.400 -3.682 -18.481 1.00 94.31 100 ASN A C 1
ATOM 836 O O . ASN A 1 100 ? 29.275 -3.295 -19.233 1.00 94.31 100 ASN A O 1
ATOM 840 N N . GLU A 1 101 ? 28.434 -4.890 -17.915 1.00 95.75 101 GLU A N 1
ATOM 841 C CA . GLU A 1 101 ? 29.521 -5.852 -18.133 1.00 95.75 101 GLU A CA 1
ATOM 842 C C . GLU A 1 101 ? 29.651 -6.234 -19.614 1.00 95.75 101 GLU A C 1
ATOM 844 O O . GLU A 1 101 ? 30.750 -6.243 -20.159 1.00 95.75 101 GLU A O 1
ATOM 849 N N . LYS A 1 102 ? 28.528 -6.500 -20.296 1.00 95.19 102 LYS A N 1
ATOM 850 C CA . LYS A 1 102 ? 28.530 -6.749 -21.745 1.00 95.19 102 LYS A CA 1
ATOM 851 C C . LYS A 1 102 ? 29.044 -5.548 -22.532 1.00 95.19 102 LYS A C 1
ATOM 853 O O . LYS A 1 102 ? 29.798 -5.734 -23.477 1.00 95.19 102 LYS A O 1
ATOM 858 N N . TRP A 1 103 ? 28.625 -4.343 -22.152 1.00 92.62 103 TRP A N 1
ATOM 859 C CA . TRP A 1 103 ? 29.072 -3.113 -22.793 1.00 92.62 103 TRP A CA 1
ATOM 860 C C . TRP A 1 103 ? 30.574 -2.895 -22.592 1.00 92.62 103 TRP A C 1
ATOM 862 O O . TRP A 1 103 ? 31.256 -2.613 -23.564 1.00 92.62 103 TRP A O 1
ATOM 872 N N . ILE A 1 104 ? 31.092 -3.130 -21.381 1.00 94.25 104 ILE A N 1
ATOM 873 C CA . ILE A 1 104 ? 32.527 -3.068 -21.076 1.00 94.25 104 ILE A CA 1
ATOM 874 C C . ILE A 1 104 ? 33.300 -4.059 -21.953 1.00 94.25 104 ILE A C 1
ATOM 876 O O . ILE A 1 104 ? 34.223 -3.649 -22.646 1.00 94.25 104 ILE A O 1
ATOM 880 N N . LYS A 1 105 ? 32.871 -5.326 -22.022 1.00 94.94 105 LYS A N 1
ATOM 881 C CA . LYS A 1 105 ? 33.516 -6.340 -22.879 1.00 94.94 105 LYS A CA 1
ATOM 882 C C . LYS A 1 105 ? 33.502 -5.961 -24.360 1.00 94.94 105 LYS A C 1
ATOM 884 O O . LYS A 1 105 ? 34.497 -6.154 -25.045 1.00 94.94 105 LYS A O 1
ATOM 889 N N . ASP A 1 106 ? 32.392 -5.418 -24.858 1.00 91.25 106 ASP A N 1
ATOM 890 C CA . ASP A 1 106 ? 32.289 -4.943 -26.245 1.00 91.25 106 ASP A CA 1
ATOM 891 C C . ASP A 1 106 ? 33.202 -3.730 -26.494 1.00 91.25 106 ASP A C 1
ATOM 893 O O . ASP A 1 106 ? 33.867 -3.654 -27.523 1.00 91.25 106 ASP A O 1
ATOM 897 N N . THR A 1 107 ? 33.300 -2.798 -25.540 1.00 89.69 107 THR A N 1
ATOM 898 C CA . THR A 1 107 ? 34.241 -1.673 -25.640 1.00 89.69 107 THR A CA 1
ATOM 899 C C . THR A 1 107 ? 35.694 -2.126 -25.579 1.00 89.69 107 THR A C 1
ATOM 901 O O . THR A 1 107 ? 36.489 -1.666 -26.389 1.00 89.69 107 THR A O 1
ATOM 904 N N . GLU A 1 108 ? 36.036 -3.053 -24.684 1.00 91.94 108 GLU A N 1
ATOM 905 C CA . GLU A 1 108 ? 37.374 -3.639 -24.592 1.00 91.94 108 GLU A CA 1
ATOM 906 C C . GLU A 1 108 ? 37.730 -4.351 -25.894 1.00 91.94 108 GLU A C 1
ATOM 908 O O . GLU A 1 108 ? 38.791 -4.097 -26.453 1.00 91.94 108 GLU A O 1
ATOM 913 N N . TRP A 1 109 ? 36.817 -5.165 -26.433 1.00 83.81 109 TRP A N 1
ATOM 914 C CA . TRP A 1 109 ? 37.010 -5.834 -27.718 1.00 83.81 109 TRP A CA 1
ATOM 915 C C . TRP A 1 109 ? 37.194 -4.838 -28.870 1.00 83.81 109 TRP A C 1
ATOM 917 O O . TRP A 1 109 ? 38.066 -5.016 -29.712 1.00 83.81 109 TRP A O 1
ATOM 927 N N . LYS A 1 110 ? 36.432 -3.740 -28.900 1.00 82.88 110 LYS A N 1
ATOM 928 C CA . LYS A 1 110 ? 36.606 -2.678 -29.904 1.00 82.88 110 LYS A CA 1
ATOM 929 C C . LYS A 1 110 ? 37.947 -1.965 -29.780 1.00 82.88 110 LYS A C 1
ATOM 931 O O . LYS A 1 110 ? 38.548 -1.662 -30.802 1.00 82.88 110 LYS A O 1
ATOM 936 N N . VAL A 1 111 ? 38.410 -1.699 -28.560 1.00 83.06 111 VAL A N 1
ATOM 937 C CA . VAL A 1 111 ? 39.721 -1.085 -28.304 1.00 83.06 111 VAL A CA 1
ATOM 938 C C . VAL A 1 111 ? 40.854 -2.028 -28.710 1.00 83.06 111 VAL A C 1
ATOM 940 O O . VAL A 1 111 ? 41.802 -1.585 -29.351 1.00 83.06 111 VAL A O 1
ATOM 943 N N . THR A 1 112 ? 40.757 -3.325 -28.398 1.00 80.56 112 THR A N 1
ATOM 944 C CA . THR A 1 112 ? 41.788 -4.301 -28.788 1.00 80.56 112 THR A CA 1
ATOM 945 C C . THR A 1 112 ? 41.811 -4.576 -30.289 1.00 80.56 112 THR A C 1
ATOM 947 O O . THR A 1 112 ? 42.884 -4.786 -30.844 1.00 80.56 112 THR A O 1
ATOM 950 N N . MET A 1 113 ? 40.652 -4.552 -30.955 1.00 73.00 113 MET A N 1
ATOM 951 C CA . MET A 1 113 ? 40.541 -4.769 -32.403 1.00 73.00 113 MET A CA 1
ATOM 952 C C . MET A 1 113 ? 40.735 -3.493 -33.226 1.00 73.00 113 MET A C 1
ATOM 954 O O . MET A 1 113 ? 40.962 -3.575 -34.434 1.00 73.00 113 MET A O 1
ATOM 958 N N . SER A 1 114 ? 40.641 -2.308 -32.615 1.00 65.94 114 SER A N 1
ATOM 959 C CA . SER A 1 114 ? 40.994 -1.071 -33.304 1.00 65.94 114 SER A CA 1
ATOM 960 C C . SER A 1 114 ? 42.497 -1.073 -33.596 1.00 65.94 114 SER A C 1
ATOM 962 O O . SER A 1 114 ? 43.288 -1.233 -32.663 1.00 65.94 114 SER A O 1
ATOM 964 N N . PRO A 1 115 ? 42.923 -0.898 -34.862 1.00 61.25 115 PRO A N 1
ATOM 965 C CA . PRO A 1 115 ? 44.331 -0.720 -35.165 1.00 61.25 115 PRO A CA 1
ATOM 966 C C . PRO A 1 115 ? 44.843 0.455 -34.343 1.00 61.25 115 PRO A C 1
ATOM 968 O O . PRO A 1 115 ? 44.215 1.517 -34.327 1.00 61.25 115 PRO A O 1
ATOM 971 N N . SER A 1 116 ? 45.966 0.261 -33.652 1.00 65.62 116 SER A N 1
ATOM 972 C CA . SER A 1 116 ? 46.657 1.344 -32.962 1.00 65.62 116 SER A CA 1
ATOM 973 C C . SER A 1 116 ? 46.776 2.526 -33.923 1.00 65.62 116 SER A C 1
ATOM 975 O O . SER A 1 116 ? 47.412 2.418 -34.972 1.00 65.62 116 SER A O 1
ATOM 977 N N . VAL A 1 117 ? 46.149 3.653 -33.580 1.00 58.41 117 VAL A N 1
ATOM 978 C CA . VAL A 1 117 ? 46.217 4.888 -34.376 1.00 58.41 117 VAL A CA 1
ATOM 979 C C . VAL A 1 117 ? 47.686 5.285 -34.596 1.00 58.41 117 VAL A C 1
ATOM 981 O O . VAL A 1 117 ? 48.040 5.791 -35.656 1.00 58.41 117 VAL A O 1
ATOM 984 N N . ASN A 1 118 ? 48.570 4.918 -33.664 1.00 58.69 118 ASN A N 1
ATOM 985 C CA . ASN A 1 118 ? 50.010 5.138 -33.761 1.00 58.69 118 ASN A CA 1
ATOM 986 C C . ASN A 1 118 ? 50.691 4.251 -34.823 1.00 58.69 118 ASN A C 1
ATOM 988 O O . ASN A 1 118 ? 51.666 4.685 -35.427 1.00 58.69 118 ASN A O 1
ATOM 992 N N . ALA A 1 119 ? 50.181 3.045 -35.101 1.00 60.19 119 ALA A N 1
ATOM 993 C CA . ALA A 1 119 ? 50.712 2.173 -36.156 1.00 60.19 119 ALA A CA 1
ATOM 994 C C . ALA A 1 119 ? 50.335 2.669 -37.565 1.00 60.19 119 ALA A C 1
ATOM 996 O O . ALA A 1 119 ? 51.140 2.577 -38.488 1.00 60.19 119 ALA A O 1
ATOM 997 N N . ALA A 1 120 ? 49.141 3.250 -37.726 1.00 59.22 120 ALA A N 1
ATOM 998 C CA . ALA A 1 120 ? 48.731 3.878 -38.983 1.00 59.22 120 ALA A CA 1
ATOM 999 C C . ALA A 1 120 ? 49.495 5.189 -39.249 1.00 59.22 120 ALA A C 1
ATOM 1001 O O . ALA A 1 120 ? 49.919 5.433 -40.375 1.00 59.22 120 ALA A O 1
ATOM 1002 N N . VAL A 1 121 ? 49.732 5.998 -38.208 1.00 60.09 121 VAL A N 1
ATOM 1003 C CA . VAL A 1 121 ? 50.499 7.252 -38.314 1.00 60.09 121 VAL A CA 1
ATOM 1004 C C . VAL A 1 121 ? 51.978 6.990 -38.639 1.00 60.09 121 VAL A C 1
ATOM 1006 O O . VAL A 1 121 ? 52.538 7.689 -39.483 1.00 60.09 121 VAL A O 1
ATOM 1009 N N . ALA A 1 122 ? 52.590 5.947 -38.062 1.00 58.38 122 ALA A N 1
ATOM 1010 C CA . ALA A 1 122 ? 53.979 5.566 -38.348 1.00 58.38 122 ALA A CA 1
ATOM 1011 C C . ALA A 1 122 ? 54.213 5.088 -39.797 1.00 58.38 122 ALA A C 1
ATOM 1013 O O . ALA A 1 122 ? 55.307 5.259 -40.325 1.00 58.38 122 ALA A O 1
ATOM 1014 N N . LEU A 1 123 ? 53.192 4.525 -40.456 1.00 57.69 123 LEU A N 1
ATOM 1015 C CA . LEU A 1 123 ? 53.255 4.140 -41.874 1.00 57.69 123 LEU A CA 1
ATOM 1016 C C . LEU A 1 123 ? 53.104 5.339 -42.824 1.00 57.69 123 LEU A C 1
ATOM 1018 O O . LEU A 1 123 ? 53.591 5.300 -43.950 1.00 57.69 123 LEU A O 1
ATOM 1022 N N . THR A 1 124 ? 52.442 6.413 -42.385 1.00 56.97 124 THR A N 1
ATOM 1023 C CA . THR A 1 124 ? 52.258 7.628 -43.196 1.00 56.97 124 THR A CA 1
ATOM 1024 C C . THR A 1 124 ? 53.430 8.606 -43.110 1.00 56.97 124 THR A C 1
ATOM 1026 O O . THR A 1 124 ? 53.680 9.336 -44.066 1.00 56.97 124 THR A O 1
ATOM 1029 N N . SER A 1 125 ? 54.185 8.612 -42.007 1.00 57.16 125 SER A N 1
ATOM 1030 C CA . SER A 1 125 ? 55.302 9.545 -41.798 1.00 57.16 125 SER A CA 1
ATOM 1031 C C . SER A 1 125 ? 56.575 9.200 -42.581 1.00 57.16 125 SER A C 1
ATOM 1033 O O . SER A 1 125 ? 57.465 10.040 -42.676 1.00 57.16 125 SER A O 1
ATOM 1035 N N . THR A 1 126 ? 56.672 8.011 -43.184 1.00 56.03 126 THR A N 1
ATOM 1036 C CA . THR A 1 126 ? 57.826 7.606 -44.009 1.00 56.03 126 THR A CA 1
ATOM 1037 C C . THR A 1 126 ? 57.607 7.779 -45.518 1.00 56.03 126 THR A C 1
ATOM 1039 O O . THR A 1 126 ? 58.465 7.367 -46.292 1.00 56.03 126 THR A O 1
ATOM 1042 N N . ALA A 1 127 ? 56.481 8.358 -45.960 1.00 55.59 127 ALA A N 1
ATOM 1043 C CA . ALA A 1 127 ? 56.053 8.302 -47.365 1.00 55.59 127 ALA A CA 1
ATOM 1044 C C . ALA A 1 127 ? 55.880 9.652 -48.099 1.00 55.59 127 ALA A C 1
ATOM 1046 O O . ALA A 1 127 ? 55.356 9.648 -49.209 1.00 55.59 127 ALA A O 1
ATOM 1047 N N . SER A 1 128 ? 56.303 10.806 -47.563 1.00 52.66 128 SER A N 1
ATOM 1048 C CA . SER A 1 128 ? 56.023 12.098 -48.227 1.00 52.66 128 SER A CA 1
ATOM 1049 C C . SER A 1 128 ? 57.235 13.021 -48.418 1.00 52.66 128 SER A C 1
ATOM 1051 O O . SER A 1 128 ? 57.614 13.761 -47.512 1.00 52.66 128 SER A O 1
ATOM 1053 N N . LEU A 1 129 ? 57.752 13.046 -49.652 1.00 51.03 129 LEU A N 1
ATOM 1054 C CA . LEU A 1 129 ? 58.280 14.239 -50.336 1.00 51.03 129 LEU A CA 1
ATOM 1055 C C . LEU A 1 129 ? 57.136 14.804 -51.215 1.00 51.03 129 LEU A C 1
ATOM 1057 O O . LEU A 1 129 ? 56.491 14.002 -51.892 1.00 51.03 129 LEU A O 1
ATOM 1061 N N . PRO A 1 130 ? 56.829 16.119 -51.230 1.00 51.12 130 PRO A N 1
ATOM 1062 C CA . PRO A 1 130 ? 55.627 16.617 -51.898 1.00 51.12 130 PRO A CA 1
ATOM 1063 C C . PRO A 1 130 ? 55.902 17.088 -53.334 1.00 51.12 130 PRO A C 1
ATOM 1065 O O . PRO A 1 130 ? 56.660 18.032 -53.554 1.00 51.12 130 PRO A O 1
ATOM 1068 N N . SER A 1 131 ? 55.212 16.485 -54.303 1.00 50.44 131 SER A N 1
ATOM 1069 C CA . SER A 1 131 ? 54.916 17.106 -55.599 1.00 50.44 131 SER A CA 1
ATOM 1070 C C . SER A 1 131 ? 53.601 17.888 -55.492 1.00 50.44 131 SER A C 1
ATOM 1072 O O . SER A 1 131 ? 52.721 17.567 -54.697 1.00 50.44 131 SER A O 1
ATOM 1074 N N . THR A 1 132 ? 53.443 18.960 -56.261 1.00 55.66 132 THR A N 1
ATOM 1075 C CA . THR A 1 132 ? 52.258 19.840 -56.214 1.00 55.66 132 THR A CA 1
ATOM 1076 C C . THR A 1 132 ? 50.947 19.130 -56.569 1.00 55.66 132 THR A C 1
ATOM 1078 O O . THR A 1 132 ? 49.891 19.537 -56.088 1.00 55.66 132 THR A O 1
ATOM 1081 N N . ASP A 1 133 ? 51.020 18.016 -57.296 1.00 55.62 133 ASP A N 1
ATOM 1082 C CA . ASP A 1 133 ? 49.863 17.182 -57.637 1.00 55.62 133 ASP A CA 1
ATOM 1083 C C . ASP A 1 133 ? 49.382 16.336 -56.444 1.00 55.62 133 ASP A C 1
ATOM 1085 O O . ASP A 1 133 ? 48.199 16.000 -56.346 1.00 55.62 133 ASP A O 1
ATOM 1089 N N . SER A 1 134 ? 50.262 16.046 -55.472 1.00 58.75 134 SER A N 1
ATOM 1090 C CA . SER A 1 134 ? 49.882 15.294 -54.273 1.00 58.75 134 SER A CA 1
ATOM 1091 C C . SER A 1 134 ? 49.021 16.123 -53.320 1.00 58.75 134 SER A C 1
ATOM 1093 O O . SER A 1 134 ? 48.183 15.557 -52.627 1.00 58.75 134 SER A O 1
ATOM 1095 N N . LYS A 1 135 ? 49.169 17.457 -53.308 1.00 58.59 135 LYS A N 1
ATOM 1096 C CA . LYS A 1 135 ? 48.357 18.351 -52.461 1.00 58.59 135 LYS A CA 1
ATOM 1097 C C . LYS A 1 135 ? 46.898 18.398 -52.913 1.00 58.59 135 LYS A C 1
ATOM 1099 O O . LYS A 1 135 ? 46.011 18.250 -52.082 1.00 58.59 135 LYS A O 1
ATOM 1104 N N . GLN A 1 136 ? 46.646 18.501 -54.220 1.00 63.31 136 GLN A N 1
ATOM 1105 C CA . GLN A 1 136 ? 45.280 18.467 -54.760 1.00 63.31 136 GLN A CA 1
ATOM 1106 C C . GLN A 1 136 ? 44.629 17.088 -54.581 1.00 63.31 136 GLN A C 1
ATOM 1108 O O . GLN A 1 136 ? 43.449 16.994 -54.247 1.00 63.31 136 GLN A O 1
ATOM 1113 N N . ALA A 1 137 ? 45.395 16.002 -54.742 1.00 63.88 137 ALA A N 1
ATOM 1114 C CA . ALA A 1 137 ? 44.902 14.652 -54.473 1.00 63.88 137 ALA A CA 1
ATOM 1115 C C . ALA A 1 137 ? 44.592 14.425 -52.980 1.00 63.88 137 ALA A C 1
ATOM 1117 O O . ALA A 1 137 ? 43.627 13.731 -52.649 1.00 63.88 137 ALA A O 1
ATOM 1118 N N . GLN A 1 138 ? 45.380 15.026 -52.084 1.00 69.38 138 GLN A N 1
ATOM 1119 C CA . GLN A 1 138 ? 45.197 14.948 -50.636 1.00 69.38 138 GLN A CA 1
ATOM 1120 C C . GLN A 1 138 ? 43.992 15.777 -50.167 1.00 69.38 138 GLN A C 1
ATOM 1122 O O . GLN A 1 138 ? 43.161 15.249 -49.436 1.00 69.38 138 GLN A O 1
ATOM 1127 N N . GLU A 1 139 ? 43.804 16.995 -50.683 1.00 74.31 139 GLU A N 1
ATOM 1128 C CA . GLU A 1 139 ? 42.605 17.809 -50.423 1.00 74.31 139 GLU A CA 1
ATOM 1129 C C . GLU A 1 139 ? 41.325 17.108 -50.905 1.00 74.31 139 GLU A C 1
ATOM 1131 O O . GLU A 1 139 ? 40.354 16.990 -50.158 1.00 74.31 139 GLU A O 1
ATOM 1136 N N . GLN A 1 140 ? 41.334 16.515 -52.105 1.00 75.94 140 GLN A N 1
ATOM 1137 C CA . GLN A 1 140 ? 40.197 15.720 -52.584 1.00 75.94 140 GLN A CA 1
ATOM 1138 C C . GLN A 1 140 ? 39.943 14.467 -51.732 1.00 75.94 140 GLN A C 1
ATOM 1140 O O . GLN A 1 140 ? 38.799 14.017 -51.604 1.00 75.94 140 GLN A O 1
ATOM 1145 N N . ALA A 1 141 ? 40.989 13.853 -51.173 1.00 75.75 141 ALA A N 1
ATOM 1146 C CA . ALA A 1 141 ? 40.844 12.724 -50.260 1.00 75.75 141 ALA A CA 1
ATOM 1147 C C . ALA A 1 141 ? 40.232 13.166 -48.921 1.00 75.75 141 ALA A C 1
ATOM 1149 O O . ALA A 1 141 ? 39.334 12.486 -48.410 1.00 75.75 141 ALA A O 1
ATOM 1150 N N . ASP A 1 142 ? 40.649 14.317 -48.398 1.00 81.94 142 ASP A N 1
ATOM 1151 C CA . ASP A 1 142 ? 40.126 14.911 -47.169 1.00 81.94 142 ASP A CA 1
ATOM 1152 C C . ASP A 1 142 ? 38.662 15.342 -47.322 1.00 81.94 142 ASP A C 1
ATOM 1154 O O . ASP A 1 142 ? 37.838 15.025 -46.457 1.00 81.94 142 ASP A O 1
ATOM 1158 N N . ASP A 1 143 ? 38.284 15.910 -48.467 1.00 84.31 143 ASP A N 1
ATOM 1159 C CA . ASP A 1 143 ? 36.891 16.221 -48.799 1.00 84.31 143 ASP A CA 1
ATOM 1160 C C . ASP A 1 143 ? 36.030 14.958 -48.889 1.00 84.31 143 ASP A C 1
ATOM 1162 O O . ASP A 1 143 ? 34.946 14.881 -48.300 1.00 84.31 143 ASP A O 1
ATOM 1166 N N . LYS A 1 144 ? 36.526 13.899 -49.541 1.00 85.31 144 LYS A N 1
ATOM 1167 C CA . LYS A 1 144 ? 35.839 12.595 -49.579 1.00 85.31 144 LYS A CA 1
ATOM 1168 C C . LYS A 1 144 ? 35.680 11.999 -48.182 1.00 85.31 144 LYS A C 1
ATOM 1170 O O . LYS A 1 144 ? 34.669 11.349 -47.894 1.00 85.31 144 LYS A O 1
ATOM 1175 N N . ASN A 1 145 ? 36.659 12.189 -47.304 1.00 88.31 145 ASN A N 1
ATOM 1176 C CA . ASN A 1 145 ? 36.588 11.739 -45.916 1.00 88.31 145 ASN A CA 1
ATOM 1177 C C . ASN A 1 145 ? 35.589 12.577 -45.112 1.00 88.31 145 ASN A C 1
ATOM 1179 O O . ASN A 1 145 ? 34.801 12.021 -44.341 1.00 88.31 145 ASN A O 1
ATOM 1183 N N . ARG A 1 146 ? 35.538 13.891 -45.350 1.00 91.00 146 ARG A N 1
ATOM 1184 C CA . ARG A 1 146 ? 34.567 14.798 -44.739 1.00 91.00 146 ARG A CA 1
ATOM 1185 C C . ARG A 1 146 ? 33.144 14.464 -45.163 1.00 91.00 146 ARG A C 1
ATOM 1187 O O . ARG A 1 146 ? 32.276 14.353 -44.299 1.00 91.00 146 ARG A O 1
ATOM 1194 N N . ILE A 1 147 ? 32.911 14.222 -46.450 1.00 92.44 147 ILE A N 1
ATOM 1195 C CA . ILE A 1 147 ? 31.613 13.789 -46.982 1.00 92.44 147 ILE A CA 1
ATOM 1196 C C . ILE A 1 147 ? 31.205 12.458 -46.349 1.00 92.44 147 ILE A C 1
ATOM 1198 O O . ILE A 1 147 ? 30.086 12.331 -45.851 1.00 92.44 147 ILE A O 1
ATOM 1202 N N . ARG A 1 148 ? 32.117 11.479 -46.269 1.00 93.00 148 ARG A N 1
ATOM 1203 C CA . ARG A 1 148 ? 31.848 10.199 -45.590 1.00 93.00 148 ARG A CA 1
ATOM 1204 C C . ARG A 1 148 ? 31.496 10.390 -44.114 1.00 93.00 148 ARG A C 1
ATOM 1206 O O . ARG A 1 148 ? 30.552 9.768 -43.628 1.00 93.00 148 ARG A O 1
ATOM 1213 N N . PHE A 1 149 ? 32.207 11.260 -43.402 1.00 91.25 149 PHE A N 1
ATOM 1214 C CA . PHE A 1 149 ? 31.921 11.576 -42.003 1.00 91.25 149 PHE A CA 1
ATOM 1215 C C . PHE A 1 149 ? 30.551 12.243 -41.828 1.00 91.25 149 PHE A C 1
ATOM 1217 O O . PHE A 1 149 ? 29.763 11.822 -40.979 1.00 91.25 149 PHE A O 1
ATOM 1224 N N . LEU A 1 150 ? 30.237 13.245 -42.652 1.00 93.25 150 LEU A N 1
ATOM 1225 C CA . LEU A 1 150 ? 28.947 13.936 -42.632 1.00 93.25 150 LEU A CA 1
ATOM 1226 C C . LEU A 1 150 ? 27.796 12.986 -42.973 1.00 93.25 150 LEU A C 1
ATOM 1228 O O . LEU A 1 150 ? 26.776 13.014 -42.292 1.00 93.25 150 LEU A O 1
ATOM 1232 N N . THR A 1 151 ? 27.990 12.086 -43.936 1.00 94.81 151 THR A N 1
ATOM 1233 C CA . THR A 1 151 ? 27.003 11.062 -44.312 1.00 94.81 151 THR A CA 1
ATOM 1234 C C . THR A 1 151 ? 26.733 10.100 -43.155 1.00 94.81 151 THR A C 1
ATOM 1236 O O . THR A 1 151 ? 25.579 9.839 -42.825 1.00 94.81 151 THR A O 1
ATOM 1239 N N . LYS A 1 152 ? 27.780 9.626 -42.461 1.00 94.75 152 LYS A N 1
ATOM 1240 C CA . LYS A 1 152 ? 27.622 8.796 -41.253 1.00 94.75 152 LYS A CA 1
ATOM 1241 C C . LYS A 1 152 ? 26.896 9.548 -40.137 1.00 94.75 152 LYS A C 1
ATOM 1243 O O . LYS A 1 152 ? 26.012 8.989 -39.494 1.00 94.75 152 LYS A O 1
ATOM 1248 N N . LYS A 1 153 ? 27.238 10.820 -39.908 1.00 94.81 153 LYS A N 1
ATOM 1249 C CA . LYS A 1 153 ? 26.571 11.659 -38.901 1.00 94.81 153 LYS A CA 1
ATOM 1250 C C . LYS A 1 153 ? 25.094 11.874 -39.241 1.00 94.81 153 LYS A C 1
ATOM 1252 O O . LYS A 1 153 ? 24.260 11.792 -38.345 1.00 94.81 153 LYS A O 1
ATOM 1257 N N . LEU A 1 154 ? 24.774 12.104 -40.514 1.00 93.44 154 LEU A N 1
ATOM 1258 C CA . LEU A 1 154 ? 23.402 12.191 -41.012 1.00 93.44 154 LEU A CA 1
ATOM 1259 C C . LEU A 1 154 ? 22.662 10.877 -40.734 1.00 93.44 154 LEU A C 1
ATOM 1261 O O . LEU A 1 154 ? 21.622 10.916 -40.085 1.00 93.44 154 LEU A O 1
ATOM 1265 N N . ALA A 1 155 ? 23.237 9.730 -41.108 1.00 92.50 155 ALA A N 1
ATOM 1266 C CA . ALA A 1 155 ? 22.642 8.412 -40.873 1.00 92.50 155 ALA A CA 1
ATOM 1267 C C . ALA A 1 155 ? 22.318 8.166 -39.383 1.00 92.50 155 ALA A C 1
ATOM 1269 O O . ALA A 1 155 ? 21.213 7.742 -39.035 1.00 92.50 155 ALA A O 1
ATOM 1270 N N . LEU A 1 156 ? 23.241 8.521 -38.483 1.00 94.38 156 LEU A N 1
ATOM 1271 C CA . LEU A 1 156 ? 23.012 8.437 -37.037 1.00 94.38 156 LEU A CA 1
ATOM 1272 C C . LEU A 1 156 ? 21.909 9.397 -36.563 1.00 94.38 156 LEU A C 1
ATOM 1274 O O . LEU A 1 156 ? 21.091 9.039 -35.719 1.00 94.38 156 LEU A O 1
ATOM 1278 N N . LEU A 1 157 ? 21.846 10.618 -37.102 1.00 94.56 157 LEU A N 1
ATOM 1279 C CA . LEU A 1 157 ? 20.782 11.573 -36.774 1.00 94.56 157 LEU A CA 1
ATOM 1280 C C . LEU A 1 157 ? 19.411 11.106 -37.282 1.00 94.56 157 LEU A C 1
ATOM 1282 O O . LEU A 1 157 ? 18.416 11.278 -36.573 1.00 94.56 157 LEU A O 1
ATOM 1286 N N . THR A 1 158 ? 19.344 10.481 -38.460 1.00 88.56 158 THR A N 1
ATOM 1287 C CA . THR A 1 158 ? 18.110 9.865 -38.971 1.00 88.56 158 THR A CA 1
ATOM 1288 C C . THR A 1 158 ? 17.673 8.687 -38.113 1.00 88.56 158 THR A C 1
ATOM 1290 O O . THR A 1 158 ? 16.491 8.583 -37.790 1.00 88.56 158 THR A O 1
ATOM 1293 N N . GLU A 1 159 ? 18.610 7.864 -37.641 1.00 93.88 159 GLU A N 1
ATOM 1294 C CA . GLU A 1 159 ? 18.313 6.762 -36.725 1.00 93.88 159 GLU A CA 1
ATOM 1295 C C . GLU A 1 159 ? 17.782 7.280 -35.377 1.00 93.88 159 GLU A C 1
ATOM 1297 O O . GLU A 1 159 ? 16.752 6.817 -34.881 1.00 93.88 159 GLU A O 1
ATOM 1302 N N . ILE A 1 160 ? 18.408 8.320 -34.813 1.00 94.81 160 ILE A N 1
ATOM 1303 C CA . ILE A 1 160 ? 17.925 8.981 -33.591 1.00 94.81 160 ILE A CA 1
ATOM 1304 C C . ILE A 1 160 ? 16.521 9.560 -33.799 1.00 94.81 160 ILE A C 1
ATOM 1306 O O . ILE A 1 160 ? 15.673 9.441 -32.909 1.00 94.81 160 ILE A O 1
ATOM 1310 N N . ARG A 1 161 ? 16.248 10.181 -34.955 1.00 85.94 161 ARG A N 1
ATOM 1311 C CA . ARG A 1 161 ? 14.914 10.695 -35.298 1.00 85.94 161 ARG A CA 1
ATOM 1312 C C . ARG A 1 161 ? 13.891 9.558 -35.351 1.00 85.94 161 ARG A C 1
ATOM 1314 O O . ARG A 1 161 ? 12.848 9.686 -34.713 1.00 85.94 161 ARG A O 1
ATOM 1321 N N . ALA A 1 162 ? 14.207 8.438 -36.001 1.00 86.25 162 ALA A N 1
ATOM 1322 C CA . ALA A 1 162 ? 13.335 7.264 -36.070 1.00 86.25 162 ALA A CA 1
ATOM 1323 C C . ALA A 1 162 ? 13.048 6.667 -34.679 1.00 86.25 162 ALA A C 1
ATOM 1325 O O . ALA A 1 162 ? 11.897 6.400 -34.338 1.00 86.25 162 ALA A O 1
ATOM 1326 N N . LEU A 1 163 ? 14.063 6.528 -33.820 1.00 91.69 163 LEU A N 1
ATOM 1327 C CA . LEU A 1 163 ? 13.884 6.040 -32.446 1.00 91.69 163 LEU A CA 1
ATOM 1328 C C . LEU A 1 163 ? 13.033 6.988 -31.590 1.00 91.69 163 LEU A C 1
ATOM 1330 O O . LEU A 1 163 ? 12.200 6.539 -30.797 1.00 91.69 163 LEU A O 1
ATOM 1334 N N . ARG A 1 164 ? 13.218 8.306 -31.742 1.00 87.75 164 ARG A N 1
ATOM 1335 C CA . ARG A 1 164 ? 12.388 9.314 -31.063 1.00 87.75 164 ARG A CA 1
ATOM 1336 C C . ARG A 1 164 ? 10.938 9.253 -31.536 1.00 87.75 164 ARG A C 1
ATOM 1338 O O . ARG A 1 164 ? 10.054 9.298 -30.683 1.00 87.75 164 ARG A O 1
ATOM 1345 N N . ARG A 1 165 ? 10.699 9.096 -32.842 1.00 82.00 165 ARG A N 1
ATOM 1346 C CA . ARG A 1 165 ? 9.354 8.911 -33.407 1.00 82.00 165 ARG A CA 1
ATOM 1347 C C . ARG A 1 165 ? 8.692 7.643 -32.888 1.00 82.00 165 ARG A C 1
ATOM 1349 O O . ARG A 1 165 ? 7.649 7.765 -32.270 1.00 82.00 165 ARG A O 1
ATOM 1356 N N . LYS A 1 166 ? 9.348 6.478 -32.950 1.00 86.12 166 LYS A N 1
ATOM 1357 C CA . LYS A 1 166 ? 8.823 5.220 -32.373 1.00 86.12 166 LYS A CA 1
ATOM 1358 C C . LYS A 1 166 ? 8.438 5.357 -30.898 1.00 86.12 166 LYS A C 1
ATOM 1360 O O . LYS A 1 166 ? 7.428 4.827 -30.444 1.00 86.12 166 LYS A O 1
ATOM 1365 N N . LYS A 1 167 ? 9.231 6.102 -30.121 1.00 91.62 167 LYS A N 1
ATOM 1366 C CA . LYS A 1 167 ? 8.920 6.397 -28.713 1.00 91.62 167 LYS A CA 1
ATOM 1367 C C . LYS A 1 167 ? 7.693 7.303 -28.553 1.00 91.62 167 LYS A C 1
ATOM 1369 O O . LYS A 1 167 ? 7.022 7.214 -27.528 1.00 91.62 167 LYS A O 1
ATOM 1374 N N . LEU A 1 168 ? 7.447 8.202 -29.500 1.00 85.19 168 LEU A N 1
ATOM 1375 C CA . LEU A 1 168 ? 6.296 9.105 -29.527 1.00 85.19 168 LEU A CA 1
ATOM 1376 C C . LEU A 1 168 ? 5.042 8.405 -30.086 1.00 85.19 168 LEU A C 1
ATOM 1378 O O . LEU A 1 168 ? 3.973 8.565 -29.510 1.00 85.19 168 LEU A O 1
ATOM 1382 N N . GLU A 1 169 ? 5.175 7.529 -31.078 1.00 85.12 169 GLU A N 1
ATOM 1383 C CA . GLU A 1 169 ? 4.120 6.629 -31.573 1.00 85.12 169 GLU A CA 1
ATOM 1384 C C . GLU A 1 169 ? 3.643 5.660 -30.496 1.00 85.12 169 GLU A C 1
ATOM 1386 O O . GLU A 1 169 ? 2.445 5.530 -30.270 1.00 85.12 169 GLU A O 1
ATOM 1391 N N . ALA A 1 170 ? 4.559 5.075 -29.718 1.00 81.88 170 ALA A N 1
ATOM 1392 C CA . ALA A 1 170 ? 4.202 4.272 -28.545 1.00 81.88 170 ALA A CA 1
ATOM 1393 C C . ALA A 1 170 ? 3.445 5.075 -27.464 1.00 81.88 170 ALA A C 1
ATOM 1395 O O . ALA A 1 170 ? 2.835 4.494 -26.568 1.00 81.88 170 ALA A O 1
ATOM 1396 N N . LYS A 1 171 ? 3.496 6.411 -27.528 1.00 85.75 171 LYS A N 1
ATOM 1397 C CA . LYS A 1 171 ? 2.715 7.334 -26.691 1.00 85.75 171 LYS A CA 1
ATOM 1398 C C . LYS A 1 171 ? 1.475 7.886 -27.412 1.00 85.75 171 LYS A C 1
ATOM 1400 O O . LYS A 1 171 ? 0.818 8.764 -26.862 1.00 85.75 171 LYS A O 1
ATOM 1405 N N . GLY A 1 172 ? 1.174 7.411 -28.619 1.00 81.25 172 GLY A N 1
ATOM 1406 C CA . GLY A 1 172 ? 0.011 7.800 -29.416 1.00 81.25 172 GLY A CA 1
ATOM 1407 C C . GLY A 1 172 ? 0.196 9.027 -30.317 1.00 81.25 172 GLY A C 1
ATOM 1408 O O . GLY A 1 172 ? -0.801 9.580 -30.761 1.00 81.25 172 GLY A O 1
ATOM 1409 N N . HIS A 1 173 ? 1.424 9.494 -30.573 1.00 74.62 173 HIS A N 1
ATOM 1410 C CA . HIS A 1 173 ? 1.676 10.568 -31.549 1.00 74.62 173 HIS A CA 1
ATOM 1411 C C . HIS A 1 173 ? 1.886 9.997 -32.956 1.00 74.62 173 HIS A C 1
ATOM 1413 O O . HIS A 1 173 ? 2.649 9.051 -33.120 1.00 74.62 173 HIS A O 1
ATOM 1419 N N . PHE A 1 174 ? 1.262 10.601 -33.965 1.00 73.69 174 PHE A N 1
ATOM 1420 C CA . PHE A 1 174 ? 1.330 10.159 -35.360 1.00 73.69 174 PHE A CA 1
ATOM 1421 C C . PHE A 1 174 ? 2.229 11.088 -36.193 1.00 73.69 174 PHE A C 1
ATOM 1423 O O . PHE A 1 174 ? 2.131 12.309 -36.064 1.00 73.69 174 PHE A O 1
ATOM 1430 N N . PHE A 1 175 ? 3.100 10.530 -37.043 1.00 69.81 175 PHE A N 1
ATOM 1431 C CA . PHE A 1 175 ? 3.974 11.294 -37.944 1.00 69.81 175 PHE A CA 1
ATOM 1432 C C . PHE A 1 175 ? 3.651 10.966 -39.403 1.00 69.81 175 PHE A C 1
ATOM 1434 O O . PHE A 1 175 ? 3.703 9.810 -39.798 1.00 69.81 175 PHE A O 1
ATOM 1441 N N . ALA A 1 176 ? 3.376 11.993 -40.209 1.00 65.06 176 ALA A N 1
ATOM 1442 C CA . ALA A 1 176 ? 2.999 11.852 -41.619 1.00 65.06 176 ALA A CA 1
ATOM 1443 C C . ALA A 1 176 ? 4.187 11.646 -42.588 1.00 65.06 176 ALA A C 1
ATOM 1445 O O . ALA A 1 176 ? 3.974 11.431 -43.775 1.00 65.06 176 ALA A O 1
ATOM 1446 N N . ASP A 1 177 ? 5.430 11.730 -42.100 1.00 60.09 177 ASP A N 1
ATOM 1447 C CA . ASP A 1 177 ? 6.638 11.763 -42.944 1.00 60.09 177 ASP A CA 1
ATOM 1448 C C . ASP A 1 177 ? 7.067 10.392 -43.503 1.00 60.09 177 ASP A C 1
ATOM 1450 O O . ASP A 1 177 ? 7.854 10.353 -44.447 1.00 60.09 177 ASP A O 1
ATOM 1454 N N . ASP A 1 178 ? 6.585 9.273 -42.952 1.00 55.19 178 ASP A N 1
ATOM 1455 C CA . ASP A 1 178 ? 6.906 7.937 -43.472 1.00 55.19 178 ASP A CA 1
ATOM 1456 C C . ASP A 1 178 ? 5.797 7.484 -44.442 1.00 55.19 178 ASP A C 1
ATOM 1458 O O . ASP A 1 178 ? 4.907 6.714 -44.103 1.00 55.19 178 ASP A O 1
ATOM 1462 N N . GLY A 1 179 ? 5.858 8.028 -45.661 1.00 51.38 179 GLY A N 1
ATOM 1463 C CA . GLY A 1 179 ? 5.465 7.369 -46.911 1.00 51.38 179 GLY A CA 1
ATOM 1464 C C . GLY A 1 179 ? 4.075 6.730 -47.001 1.00 51.38 179 GLY A C 1
ATOM 1465 O O . GLY A 1 179 ? 3.912 5.539 -46.779 1.00 51.38 179 GLY A O 1
ATOM 1466 N N . ASN A 1 180 ? 3.126 7.504 -47.527 1.00 59.62 180 ASN A N 1
ATOM 1467 C CA . ASN A 1 180 ? 2.169 7.105 -48.566 1.00 59.62 180 ASN A CA 1
ATOM 1468 C C . ASN A 1 180 ? 1.309 5.839 -48.403 1.00 59.62 180 ASN A C 1
ATOM 1470 O O . ASN A 1 180 ? 0.615 5.529 -49.353 1.00 59.62 180 ASN A O 1
ATOM 1474 N N . GLU A 1 181 ? 1.219 5.123 -47.284 1.00 65.38 181 GLU A N 1
ATOM 1475 C CA . GLU A 1 181 ? 0.199 4.056 -47.197 1.00 65.38 181 GLU A CA 1
ATOM 1476 C C . GLU A 1 181 ? -1.214 4.635 -47.298 1.00 65.38 181 GLU A C 1
ATOM 1478 O O . GLU A 1 181 ? -2.072 4.092 -47.986 1.00 65.38 181 GLU A O 1
ATOM 1483 N N . PHE A 1 182 ? -1.443 5.782 -46.659 1.00 58.22 182 PHE A N 1
ATOM 1484 C CA . PHE A 1 182 ? -2.709 6.498 -46.753 1.00 58.22 182 PHE A CA 1
ATOM 1485 C C . PHE A 1 182 ? -2.922 7.087 -48.152 1.00 58.22 182 PHE A C 1
ATOM 1487 O O . PHE A 1 182 ? -3.957 6.850 -48.758 1.00 58.22 182 PHE A O 1
ATOM 1494 N N . PHE A 1 183 ? -1.936 7.799 -48.706 1.00 62.66 183 PHE A N 1
ATOM 1495 C CA . PHE A 1 183 ? -2.072 8.418 -50.028 1.00 62.66 183 PHE A CA 1
ATOM 1496 C C . PHE A 1 183 ? -2.061 7.408 -51.183 1.00 62.66 183 PHE A C 1
ATOM 1498 O O . PHE A 1 183 ? -2.726 7.652 -52.181 1.00 62.66 183 PHE A O 1
ATOM 1505 N N . ASN A 1 184 ? -1.379 6.267 -51.050 1.00 70.94 184 ASN A N 1
ATOM 1506 C CA . ASN A 1 184 ? -1.455 5.164 -52.008 1.00 70.94 184 ASN A CA 1
ATOM 1507 C C . ASN A 1 184 ? -2.808 4.466 -51.906 1.00 70.94 184 ASN A C 1
ATOM 1509 O O . ASN A 1 184 ? -3.408 4.252 -52.944 1.00 70.94 184 ASN A O 1
ATOM 1513 N N . LYS A 1 185 ? -3.357 4.241 -50.702 1.00 68.25 185 LYS A N 1
ATOM 1514 C CA . LYS A 1 185 ? -4.742 3.755 -50.547 1.00 68.25 185 LYS A CA 1
ATOM 1515 C C . LYS A 1 185 ? -5.769 4.728 -51.125 1.00 68.25 185 LYS A C 1
ATOM 1517 O O . LYS A 1 185 ? -6.709 4.295 -51.774 1.00 68.25 185 LYS A O 1
ATOM 1522 N N . VAL A 1 186 ? -5.569 6.034 -50.937 1.00 62.59 186 VAL A N 1
ATOM 1523 C CA . VAL A 1 186 ? -6.415 7.093 -51.515 1.00 62.59 186 VAL A CA 1
ATOM 1524 C C . VAL A 1 186 ? -6.278 7.140 -53.042 1.00 62.59 186 VAL A C 1
ATOM 1526 O O . VAL A 1 186 ? -7.270 7.292 -53.748 1.00 62.59 186 VAL A O 1
ATOM 1529 N N . LYS A 1 187 ? -5.065 6.965 -53.577 1.00 64.12 187 LYS A N 1
ATOM 1530 C CA . LYS A 1 187 ? -4.805 6.905 -55.021 1.00 64.12 187 LYS A CA 1
ATOM 1531 C C . LYS A 1 187 ? -5.343 5.618 -55.654 1.00 64.12 187 LYS A C 1
ATOM 1533 O O . LYS A 1 187 ? -5.878 5.682 -56.749 1.00 64.12 187 LYS A O 1
ATOM 1538 N N . GLU A 1 188 ? -5.259 4.488 -54.960 1.00 67.38 188 GLU A N 1
ATOM 1539 C CA . GLU A 1 188 ? -5.849 3.202 -55.352 1.00 67.38 188 GLU A CA 1
ATOM 1540 C C . GLU A 1 188 ? -7.382 3.272 -55.328 1.00 67.38 188 GLU A C 1
ATOM 1542 O O . GLU A 1 188 ? -8.017 2.839 -56.285 1.00 67.38 188 GLU A O 1
ATOM 1547 N N . SER A 1 189 ? -7.987 3.912 -54.318 1.00 58.44 189 SER A N 1
ATOM 1548 C CA . SER A 1 189 ? -9.438 4.155 -54.287 1.00 58.44 189 SER A CA 1
ATOM 1549 C C . SER A 1 189 ? -9.917 5.148 -55.350 1.00 58.44 189 SER A C 1
ATOM 1551 O O . SER A 1 189 ? -11.062 5.076 -55.768 1.00 58.44 189 SER A O 1
ATOM 1553 N N . LEU A 1 190 ? -9.050 6.063 -55.798 1.00 51.81 190 LEU A N 1
ATOM 1554 C CA . LEU A 1 190 ? -9.323 6.989 -56.907 1.00 51.81 190 LEU A CA 1
ATOM 1555 C C . LEU A 1 190 ? -9.080 6.359 -58.289 1.00 51.81 190 LEU A C 1
ATOM 1557 O O . LEU A 1 190 ? -9.552 6.898 -59.284 1.00 51.81 190 LEU A O 1
ATOM 1561 N N . GLN A 1 191 ? -8.316 5.264 -58.374 1.00 56.66 191 GLN A N 1
ATOM 1562 C CA . GLN A 1 191 ? -8.056 4.536 -59.623 1.00 56.66 191 GLN A CA 1
ATOM 1563 C C . GLN A 1 191 ? -9.042 3.385 -59.865 1.00 56.66 191 GLN A C 1
ATOM 1565 O O . GLN A 1 191 ? -9.197 2.964 -61.008 1.00 56.66 191 GLN A O 1
ATOM 1570 N N . VAL A 1 192 ? -9.733 2.904 -58.827 1.00 53.00 192 VAL A N 1
ATOM 1571 C CA . VAL A 1 192 ? -10.854 1.961 -58.946 1.00 53.00 192 VAL A CA 1
ATOM 1572 C C . VAL A 1 192 ? -12.156 2.702 -58.669 1.00 53.00 192 VAL A C 1
ATOM 1574 O O . VAL A 1 192 ? -12.685 2.624 -57.566 1.00 53.00 192 VAL A O 1
ATOM 1577 N N . SER A 1 193 ? -12.647 3.470 -59.638 1.00 45.41 193 SER A N 1
ATOM 1578 C CA . SER A 1 193 ? -14.082 3.760 -59.789 1.00 45.41 193 SER A CA 1
ATOM 1579 C C . SER A 1 193 ? -14.310 4.554 -61.071 1.00 45.41 193 SER A C 1
ATOM 1581 O O . SER A 1 193 ? -13.749 5.633 -61.268 1.00 45.41 193 SER A O 1
ATOM 1583 N N . ASP A 1 194 ? -15.155 4.011 -61.942 1.00 51.59 194 ASP A N 1
ATOM 1584 C CA . ASP A 1 194 ? -15.815 4.778 -62.988 1.00 51.59 194 ASP A CA 1
ATOM 1585 C C . ASP A 1 194 ? -16.453 6.050 -62.383 1.00 51.59 194 ASP A C 1
ATOM 1587 O O . ASP A 1 194 ? -16.928 6.024 -61.240 1.00 51.59 194 ASP A O 1
ATOM 1591 N N . PRO A 1 195 ? -16.499 7.174 -63.125 1.00 55.75 195 PRO A N 1
ATOM 1592 C CA . PRO A 1 195 ? -16.932 8.487 -62.625 1.00 55.75 195 PRO A CA 1
ATOM 1593 C C . PRO A 1 195 ? -18.364 8.532 -62.062 1.00 55.75 195 PRO A C 1
ATOM 1595 O O . PRO A 1 195 ? -18.753 9.521 -61.449 1.00 55.75 195 PRO A O 1
ATOM 1598 N N . THR A 1 196 ? -19.138 7.462 -62.221 1.00 57.19 196 THR A N 1
ATOM 1599 C CA . THR A 1 196 ? -20.494 7.295 -61.697 1.00 57.19 196 THR A CA 1
ATOM 1600 C C . THR A 1 196 ? -20.542 6.997 -60.188 1.00 57.19 196 THR A C 1
ATOM 1602 O O . THR A 1 196 ? -21.554 7.287 -59.555 1.00 57.19 196 THR A O 1
ATOM 1605 N N . GLU A 1 197 ? -19.478 6.454 -59.577 1.00 54.34 197 GLU A N 1
ATOM 1606 C CA . GLU A 1 197 ? -19.494 6.062 -58.151 1.00 54.34 197 GLU A CA 1
ATOM 1607 C C . GLU A 1 197 ? -19.043 7.175 -57.186 1.00 54.34 197 GLU A C 1
ATOM 1609 O O . GLU A 1 197 ? -19.458 7.197 -56.022 1.00 54.34 197 GLU A O 1
ATOM 1614 N N . LEU A 1 198 ? -18.266 8.159 -57.653 1.00 51.25 198 LEU A N 1
ATOM 1615 C CA . LEU A 1 198 ? -17.812 9.274 -56.809 1.00 51.25 198 LEU A CA 1
ATOM 1616 C C . LEU A 1 198 ? -18.970 10.186 -56.368 1.00 51.25 198 LEU A C 1
ATOM 1618 O O . LEU A 1 198 ? -18.997 10.629 -55.217 1.00 51.25 198 LEU A O 1
ATOM 1622 N N . ASP A 1 199 ? -19.958 10.392 -57.242 1.00 55.16 199 ASP A N 1
ATOM 1623 C CA . ASP A 1 199 ? -21.187 11.117 -56.904 1.00 55.16 199 ASP A CA 1
ATOM 1624 C C . ASP A 1 199 ? -22.036 10.329 -55.899 1.00 55.16 199 ASP A C 1
ATOM 1626 O O . ASP A 1 199 ? -22.599 10.914 -54.974 1.00 55.16 199 ASP A O 1
ATOM 1630 N N . THR A 1 200 ? -22.060 8.993 -55.990 1.00 57.41 200 THR A N 1
ATOM 1631 C CA . THR A 1 200 ? -22.783 8.159 -55.016 1.00 57.41 200 THR A CA 1
ATOM 1632 C C . THR A 1 200 ? -22.113 8.136 -53.641 1.00 57.41 200 THR A C 1
ATOM 1634 O O . THR A 1 200 ? -22.812 8.164 -52.631 1.00 57.41 200 THR A O 1
ATOM 1637 N N . LEU A 1 201 ? -20.778 8.174 -53.561 1.00 54.25 201 LEU A N 1
ATOM 1638 C CA . LEU A 1 201 ? -20.043 8.214 -52.289 1.00 54.25 201 LEU A CA 1
ATOM 1639 C C . LEU A 1 201 ? -20.043 9.606 -51.643 1.00 54.25 201 LEU A C 1
ATOM 1641 O O . LEU A 1 201 ? -20.070 9.710 -50.414 1.00 54.25 201 LEU A O 1
ATOM 1645 N N . GLN A 1 202 ? -20.050 10.684 -52.436 1.00 58.09 202 GLN A N 1
ATOM 1646 C CA . GLN A 1 202 ? -20.267 12.036 -51.912 1.00 58.09 202 GLN A CA 1
ATOM 1647 C C . GLN A 1 202 ? -21.708 12.226 -51.437 1.00 58.09 202 GLN A C 1
ATOM 1649 O O . GLN A 1 202 ? -21.907 12.780 -50.355 1.00 58.09 202 GLN A O 1
ATOM 1654 N N . GLN A 1 203 ? -22.700 11.698 -52.161 1.00 59.28 203 GLN A N 1
ATOM 1655 C CA . GLN A 1 203 ? -24.090 11.684 -51.702 1.00 59.28 203 GLN A CA 1
ATOM 1656 C C . GLN A 1 203 ? -24.269 10.809 -50.455 1.00 59.28 203 GLN A C 1
ATOM 1658 O O . GLN A 1 203 ? -24.958 11.229 -49.532 1.00 59.28 203 GLN A O 1
ATOM 1663 N N . GLN A 1 204 ? -23.597 9.658 -50.348 1.00 55.91 204 GLN A N 1
ATOM 1664 C CA . GLN A 1 204 ? -23.627 8.831 -49.135 1.00 55.91 204 GLN A CA 1
ATOM 1665 C C . GLN A 1 204 ? -22.923 9.493 -47.945 1.00 55.91 204 GLN A C 1
ATOM 1667 O O . GLN A 1 204 ? -23.427 9.403 -46.830 1.00 55.91 204 GLN A O 1
ATOM 1672 N N . ASN A 1 205 ? -21.802 10.196 -48.140 1.00 57.97 205 ASN A N 1
ATOM 1673 C CA . ASN A 1 205 ? -21.150 10.945 -47.058 1.00 57.97 205 ASN A CA 1
ATOM 1674 C C . ASN A 1 205 ? -21.964 12.170 -46.625 1.00 57.97 205 ASN A C 1
ATOM 1676 O O . ASN A 1 205 ? -22.051 12.449 -45.431 1.00 57.97 205 ASN A O 1
ATOM 1680 N N . GLN A 1 206 ? -22.599 12.877 -47.563 1.00 57.66 206 GLN A N 1
ATOM 1681 C CA . GLN A 1 206 ? -23.523 13.965 -47.237 1.00 57.66 206 GLN A CA 1
ATOM 1682 C C . GLN A 1 206 ? -24.779 13.436 -46.535 1.00 57.66 206 GLN A C 1
ATOM 1684 O O . GLN A 1 206 ? -25.193 14.021 -45.540 1.00 57.66 206 GLN A O 1
ATOM 1689 N N . GLN A 1 207 ? -25.320 12.286 -46.949 1.00 55.81 207 GLN A N 1
ATOM 1690 C CA . GLN A 1 207 ? -26.420 11.616 -46.253 1.00 55.81 207 GLN A CA 1
ATOM 1691 C C . GLN A 1 207 ? -26.002 11.089 -44.876 1.00 55.81 207 GLN A C 1
ATOM 1693 O O . GLN A 1 207 ? -26.778 11.211 -43.940 1.00 55.81 207 GLN A O 1
ATOM 1698 N N . GLN A 1 208 ? -24.786 10.569 -44.687 1.00 55.41 208 GLN A N 1
ATOM 1699 C CA . GLN A 1 208 ? -24.299 10.146 -43.366 1.00 55.41 208 GLN A CA 1
ATOM 1700 C C . GLN A 1 208 ? -24.036 11.334 -42.431 1.00 55.41 208 GLN A C 1
ATOM 1702 O O . GLN A 1 208 ? -24.307 11.236 -41.235 1.00 55.41 208 GLN A O 1
ATOM 1707 N N . GLN A 1 209 ? -23.556 12.469 -42.949 1.00 52.12 209 GLN A N 1
ATOM 1708 C CA . GLN A 1 209 ? -23.395 13.699 -42.166 1.00 52.12 209 GLN A CA 1
ATOM 1709 C C . GLN A 1 209 ? -24.742 14.354 -41.839 1.00 52.12 209 GLN A C 1
ATOM 1711 O O . GLN A 1 209 ? -24.928 14.809 -40.712 1.00 52.12 209 GLN A O 1
ATOM 1716 N N . GLN A 1 210 ? -25.707 14.328 -42.762 1.00 52.47 210 GLN A N 1
ATOM 1717 C CA . GLN A 1 210 ? -27.086 14.752 -42.501 1.00 52.47 210 GLN A CA 1
ATOM 1718 C C . GLN A 1 210 ? -27.779 13.807 -41.511 1.00 52.47 210 GLN A C 1
ATOM 1720 O O . GLN A 1 210 ? -28.368 14.285 -40.556 1.00 52.47 210 GLN A O 1
ATOM 1725 N N . GLN A 1 211 ? -27.602 12.486 -41.611 1.00 50.78 211 GLN A N 1
ATOM 1726 C CA . GLN A 1 211 ? -28.111 11.513 -40.631 1.00 50.78 211 GLN A CA 1
ATOM 1727 C C . GLN A 1 211 ? -27.428 11.630 -39.257 1.00 50.78 211 GLN A C 1
ATOM 1729 O O . GLN A 1 211 ? -28.051 11.347 -38.236 1.00 50.78 211 GLN A O 1
ATOM 1734 N N . ALA A 1 212 ? -26.159 12.045 -39.191 1.00 51.88 212 ALA A N 1
ATOM 1735 C CA . ALA A 1 212 ? -25.473 12.329 -37.929 1.00 51.88 212 ALA A CA 1
ATOM 1736 C C . ALA A 1 212 ? -25.932 13.656 -37.298 1.00 51.88 212 ALA A C 1
ATOM 1738 O O . ALA A 1 212 ? -25.980 13.749 -36.073 1.00 51.88 212 ALA A O 1
ATOM 1739 N N . ALA A 1 213 ? -26.301 14.649 -38.113 1.00 48.38 213 ALA A N 1
ATOM 1740 C CA . ALA A 1 213 ? -26.891 15.911 -37.666 1.00 48.38 213 ALA A CA 1
ATOM 1741 C C . ALA A 1 213 ? -28.393 15.785 -37.323 1.00 48.38 213 ALA A C 1
ATOM 1743 O O . ALA A 1 213 ? -28.880 16.484 -36.438 1.00 48.38 213 ALA A O 1
ATOM 1744 N N . GLU A 1 214 ? -29.117 14.865 -37.970 1.00 46.66 214 GLU A N 1
ATOM 1745 C CA . GLU A 1 214 ? -30.544 14.577 -37.758 1.00 46.66 214 GLU A CA 1
ATOM 1746 C C . GLU A 1 214 ? -30.814 13.445 -36.759 1.00 46.66 214 GLU A C 1
ATOM 1748 O O . GLU A 1 214 ? -31.979 13.150 -36.473 1.00 46.66 214 GLU A O 1
ATOM 1753 N N . LYS A 1 215 ? -29.782 12.821 -36.174 1.00 56.47 215 LYS A N 1
ATOM 1754 C CA . LYS A 1 215 ? -29.955 11.948 -35.004 1.00 56.47 215 LYS A CA 1
ATOM 1755 C C . LYS A 1 215 ? -30.408 12.799 -33.821 1.00 56.47 215 LYS A C 1
ATOM 1757 O O . LYS A 1 215 ? -29.618 13.217 -32.978 1.00 56.47 215 LYS A O 1
ATOM 1762 N N . LYS A 1 216 ? -31.715 13.059 -33.777 1.00 59.56 216 LYS A N 1
ATOM 1763 C CA . LYS A 1 216 ? -32.425 13.570 -32.609 1.00 59.56 216 LYS A CA 1
ATOM 1764 C C . LYS A 1 216 ? -32.004 12.700 -31.430 1.00 59.56 216 LYS A C 1
ATOM 1766 O O . LYS A 1 216 ? -32.092 11.475 -31.515 1.00 59.56 216 LYS A O 1
ATOM 1771 N N . LEU A 1 217 ? -31.505 13.335 -30.371 1.00 61.78 217 LEU A N 1
ATOM 1772 C CA . LEU A 1 217 ? -31.215 12.664 -29.107 1.00 61.78 217 LEU A CA 1
ATOM 1773 C C . LEU A 1 217 ? -32.452 11.827 -28.756 1.00 61.78 217 LEU A C 1
ATOM 1775 O O . LEU A 1 217 ? -33.553 12.371 -28.714 1.00 61.78 217 LEU A O 1
ATOM 1779 N N . SER A 1 218 ? -32.309 10.514 -28.571 1.00 66.81 218 SER A N 1
ATOM 1780 C CA . SER A 1 218 ? -33.429 9.693 -28.110 1.00 66.81 218 SER A CA 1
ATOM 1781 C C . SER A 1 218 ? -33.716 10.041 -26.650 1.00 66.81 218 SER A C 1
ATOM 1783 O O . SER A 1 218 ? -33.042 9.562 -25.736 1.00 66.81 218 SER A O 1
ATOM 1785 N N . ILE A 1 219 ? -34.668 10.946 -26.450 1.00 68.81 219 ILE A N 1
ATOM 1786 C CA . ILE A 1 219 ? -35.118 11.395 -25.134 1.00 68.81 219 ILE A CA 1
ATOM 1787 C C . ILE A 1 219 ? -35.794 10.208 -24.455 1.00 68.81 219 ILE A C 1
ATOM 1789 O O . ILE A 1 219 ? -36.634 9.534 -25.057 1.00 68.81 219 ILE A O 1
ATOM 1793 N N . HIS A 1 220 ? -35.402 9.920 -23.220 1.00 69.38 220 HIS A N 1
ATOM 1794 C CA . HIS A 1 220 ? -36.001 8.827 -22.469 1.00 69.38 220 HIS A CA 1
ATOM 1795 C C . HIS A 1 220 ? -37.483 9.157 -22.173 1.00 69.38 220 HIS A C 1
ATOM 1797 O O . HIS A 1 220 ? -37.774 10.290 -21.799 1.00 69.38 220 HIS A O 1
ATOM 1803 N N . PRO A 1 221 ? -38.440 8.212 -22.278 1.00 72.31 221 PRO A N 1
ATOM 1804 C CA . PRO A 1 221 ? -39.879 8.500 -22.127 1.00 72.31 221 PRO A CA 1
ATOM 1805 C C . PRO A 1 221 ? -40.280 9.114 -20.776 1.00 72.31 221 PRO A C 1
ATOM 1807 O O . PRO A 1 221 ? -41.314 9.762 -20.665 1.00 72.31 221 PRO A O 1
ATOM 1810 N N . GLN A 1 222 ? -39.458 8.892 -19.750 1.00 74.38 222 GLN A N 1
ATOM 1811 C CA . GLN A 1 222 ? -39.654 9.398 -18.389 1.00 74.38 222 GLN A CA 1
ATOM 1812 C C . GLN A 1 222 ? -38.891 10.702 -18.099 1.00 74.38 222 GLN A C 1
ATOM 1814 O O . GLN A 1 222 ? -38.842 11.137 -16.949 1.00 74.38 222 GLN A O 1
ATOM 1819 N N . ASP A 1 223 ? -38.226 11.275 -19.100 1.00 76.44 223 ASP A N 1
ATOM 1820 C CA . ASP A 1 223 ? -37.381 12.446 -18.925 1.00 76.44 223 ASP A CA 1
ATOM 1821 C C . ASP A 1 223 ? -38.199 13.740 -18.967 1.00 76.44 223 ASP A C 1
ATOM 1823 O O . ASP A 1 223 ? -38.690 14.166 -20.010 1.00 76.44 223 ASP A O 1
ATOM 1827 N N . THR A 1 224 ? -38.334 14.376 -17.807 1.00 76.56 224 THR A N 1
ATOM 1828 C CA . THR A 1 224 ? -39.040 15.650 -17.636 1.00 76.56 224 THR A CA 1
ATOM 1829 C C . THR A 1 224 ? -38.134 16.865 -17.837 1.00 76.56 224 THR A C 1
ATOM 1831 O O . THR A 1 224 ? -38.604 17.999 -17.770 1.00 76.56 224 THR A O 1
ATOM 1834 N N . TRP A 1 225 ? -36.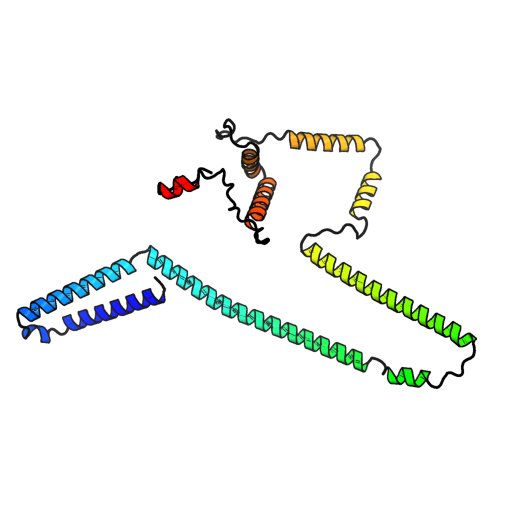831 16.658 -18.056 1.00 73.69 225 TRP A N 1
ATOM 1835 C CA . TRP A 1 225 ? -35.840 17.734 -18.103 1.00 73.69 225 TRP A CA 1
ATOM 1836 C C . TRP A 1 225 ? -35.691 18.337 -19.501 1.00 73.69 225 TRP A C 1
ATOM 1838 O O . TRP A 1 225 ? -35.098 19.406 -19.634 1.00 73.69 225 TRP A O 1
ATOM 1848 N N . HIS A 1 226 ? -36.266 17.700 -20.526 1.00 69.69 226 HIS A N 1
ATOM 1849 C CA . HIS A 1 226 ? -36.204 18.176 -21.909 1.00 69.69 226 HIS A CA 1
ATOM 1850 C C . HIS A 1 226 ? -36.870 19.548 -22.112 1.00 69.69 226 HIS A C 1
ATOM 1852 O O . HIS A 1 226 ? -36.391 20.354 -22.909 1.00 69.69 226 HIS A O 1
ATOM 1858 N N . ASP A 1 227 ? -37.934 19.828 -21.353 1.00 71.56 227 ASP A N 1
ATOM 1859 C CA . ASP A 1 227 ? -38.713 21.071 -21.444 1.00 71.56 227 ASP A CA 1
ATOM 1860 C C . ASP A 1 227 ? -38.234 22.158 -20.468 1.00 71.56 227 ASP A C 1
ATOM 1862 O O . ASP A 1 227 ? -38.742 23.283 -20.463 1.00 71.56 227 ASP A O 1
ATOM 1866 N N . MET A 1 228 ? -37.249 21.850 -19.620 1.00 72.75 228 MET A N 1
ATOM 1867 C CA . MET A 1 228 ? -36.680 22.825 -18.695 1.00 72.75 228 MET A CA 1
ATOM 1868 C C . MET A 1 228 ? -35.669 23.728 -19.412 1.00 72.75 228 MET A C 1
ATOM 1870 O O . MET A 1 228 ? -34.983 23.310 -20.343 1.00 72.75 228 MET A O 1
ATOM 1874 N N . ALA A 1 229 ? -35.505 24.967 -18.934 1.00 73.00 229 ALA A N 1
ATOM 1875 C CA . ALA A 1 229 ? -34.486 25.909 -19.415 1.00 73.00 229 ALA A CA 1
ATOM 1876 C C . ALA A 1 229 ? -33.058 25.522 -18.959 1.00 73.00 229 ALA A C 1
ATOM 1878 O O . ALA A 1 229 ? -32.299 26.348 -18.454 1.00 73.00 229 ALA A O 1
ATOM 1879 N N . ILE A 1 230 ? -32.712 24.242 -19.084 1.00 74.69 230 ILE A N 1
ATOM 1880 C CA . ILE A 1 230 ? -31.389 23.697 -18.799 1.00 74.69 230 ILE A CA 1
ATOM 1881 C C . ILE A 1 230 ? -30.487 23.977 -20.002 1.00 74.69 230 ILE A C 1
ATOM 1883 O O . ILE A 1 230 ? -30.936 24.082 -21.146 1.00 74.69 230 ILE A O 1
ATOM 1887 N N . ASP A 1 231 ? -29.189 24.109 -19.741 1.00 77.12 231 ASP A N 1
ATOM 1888 C CA . ASP A 1 231 ? -28.186 24.232 -20.789 1.00 77.12 231 ASP A CA 1
ATOM 1889 C C . ASP A 1 231 ? -28.266 23.035 -21.752 1.00 77.12 231 ASP A C 1
ATOM 1891 O O . ASP A 1 231 ? -27.959 21.888 -21.404 1.00 77.12 231 ASP A O 1
ATOM 1895 N N . LYS A 1 232 ? -28.671 23.329 -22.992 1.00 75.31 232 LYS A N 1
ATOM 1896 C CA . LYS A 1 232 ? -28.858 22.349 -24.068 1.00 75.31 232 LYS A CA 1
ATOM 1897 C C . LYS A 1 232 ? -27.579 21.563 -24.351 1.00 75.31 232 LYS A C 1
ATOM 1899 O O . LYS A 1 232 ? -27.651 20.408 -24.767 1.00 75.31 232 LYS A O 1
ATOM 1904 N N . THR A 1 233 ? -26.411 22.163 -24.111 1.00 75.75 233 THR A N 1
ATOM 1905 C CA . TH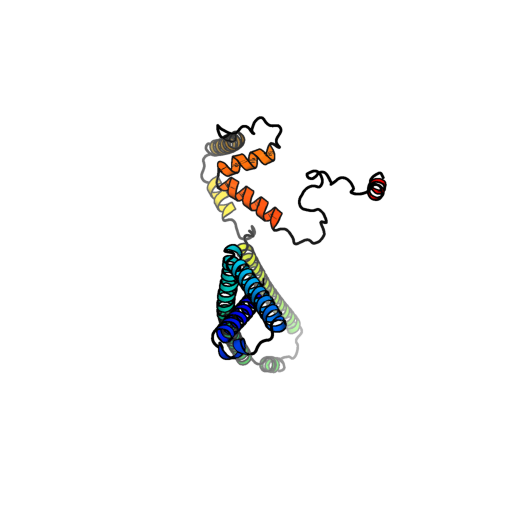R A 1 233 ? -25.119 21.504 -24.331 1.00 75.75 233 THR A CA 1
ATOM 1906 C C . THR A 1 233 ? -24.843 20.442 -23.268 1.00 75.75 233 THR A C 1
ATOM 1908 O O . THR A 1 233 ? -24.526 19.301 -23.606 1.00 75.75 233 THR A O 1
ATOM 1911 N N . ALA A 1 234 ? -25.046 20.772 -21.990 1.00 73.62 234 ALA A N 1
ATOM 1912 C CA . ALA A 1 234 ? -24.913 19.840 -20.872 1.00 73.62 234 ALA A CA 1
ATOM 1913 C C . ALA A 1 234 ? -25.922 18.687 -20.976 1.00 73.62 234 ALA A C 1
ATOM 1915 O O . ALA A 1 234 ? -25.564 17.520 -20.806 1.00 73.62 234 ALA A O 1
ATOM 1916 N N . TYR A 1 235 ? -27.165 19.011 -21.331 1.00 80.19 235 TYR A N 1
ATOM 1917 C CA . TYR A 1 235 ? -28.224 18.028 -21.524 1.00 80.19 235 TYR A CA 1
ATOM 1918 C C . TYR A 1 235 ? -27.932 17.072 -22.699 1.00 80.19 235 TYR A C 1
ATOM 1920 O O . TYR A 1 235 ? -28.150 15.863 -22.593 1.00 80.19 235 TYR A O 1
ATOM 1928 N N . GLY A 1 236 ? -27.331 17.573 -23.785 1.00 76.81 236 GLY A N 1
ATOM 1929 C CA . GLY A 1 236 ? -26.875 16.748 -24.908 1.00 76.81 236 GLY A CA 1
ATOM 1930 C C . GLY A 1 236 ? -25.786 15.737 -24.529 1.00 76.81 236 GLY A C 1
ATOM 1931 O O . GLY A 1 236 ? -25.832 14.591 -24.978 1.00 76.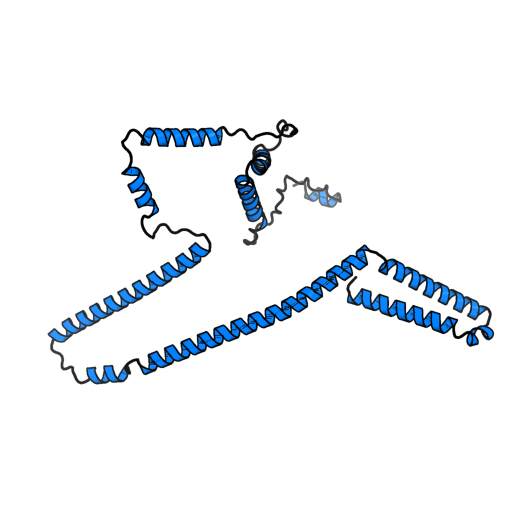81 236 GLY A O 1
ATOM 1932 N N . TYR A 1 237 ? -24.843 16.113 -23.657 1.00 78.31 237 TYR A N 1
ATOM 1933 C CA . TYR A 1 237 ? -23.837 15.176 -23.137 1.00 78.31 237 TYR A CA 1
ATOM 1934 C C . TYR A 1 237 ? -24.449 14.071 -22.279 1.00 78.31 237 TYR A C 1
ATOM 1936 O O . TYR A 1 237 ? -23.993 12.929 -22.347 1.00 78.31 237 TYR A O 1
ATOM 1944 N N . TRP A 1 238 ? -25.464 14.408 -21.484 1.00 77.06 238 TRP A N 1
ATOM 1945 C CA . TRP A 1 238 ? -26.166 13.449 -20.638 1.00 77.06 238 TRP A CA 1
ATOM 1946 C C . TRP A 1 238 ? -26.955 12.436 -21.475 1.00 77.06 238 TRP A C 1
ATOM 1948 O O . TRP A 1 238 ? -26.740 11.234 -21.333 1.00 77.06 238 TRP A O 1
ATOM 1958 N N . CYS A 1 239 ? -27.756 12.910 -22.435 1.00 76.69 239 CYS A N 1
ATOM 1959 C CA . CYS A 1 239 ? -28.514 12.037 -23.334 1.00 76.69 239 CYS A CA 1
ATOM 1960 C C . CYS A 1 239 ? -27.600 11.181 -24.224 1.00 76.69 239 CYS A C 1
ATOM 1962 O O . CYS A 1 239 ? -27.823 9.985 -24.395 1.00 76.69 239 CYS A O 1
ATOM 1964 N N . GLY A 1 240 ? -26.544 11.776 -24.788 1.00 75.00 240 GLY A N 1
ATOM 1965 C CA . GLY A 1 240 ? -25.645 11.076 -25.705 1.00 75.00 240 GLY A CA 1
ATOM 1966 C C . GLY A 1 240 ? -24.842 9.956 -25.038 1.00 75.00 240 GLY A C 1
ATOM 1967 O O . GLY A 1 240 ? -24.556 8.945 -25.681 1.00 75.00 240 GLY A O 1
ATOM 1968 N N . ALA A 1 241 ? -24.499 10.115 -23.755 1.00 72.25 241 ALA A N 1
ATOM 1969 C CA . ALA A 1 241 ? -23.755 9.121 -22.987 1.00 72.25 241 ALA A CA 1
ATOM 1970 C C . ALA A 1 241 ? -24.545 7.820 -22.760 1.00 72.25 241 ALA A C 1
ATOM 1972 O O . ALA A 1 241 ? -23.937 6.753 -22.722 1.00 72.25 241 ALA A O 1
ATOM 1973 N N . ASP A 1 242 ? -25.871 7.899 -22.650 1.00 72.50 242 ASP A N 1
ATOM 1974 C CA . ASP A 1 242 ? -26.734 6.723 -22.469 1.00 72.50 242 ASP A CA 1
ATOM 1975 C C . ASP A 1 242 ? -26.976 5.977 -23.796 1.00 72.50 242 ASP A C 1
ATOM 1977 O O . ASP A 1 242 ? -27.143 4.762 -23.846 1.00 72.50 242 ASP A O 1
ATOM 1981 N N . GLN A 1 243 ? -26.915 6.705 -24.913 1.00 77.75 243 GLN A N 1
ATOM 1982 C CA . GLN A 1 243 ? -27.238 6.189 -26.246 1.00 77.75 243 GLN A CA 1
ATOM 1983 C C . GLN A 1 243 ? -26.061 5.512 -26.949 1.00 77.75 243 GLN A C 1
ATOM 1985 O O . GLN A 1 243 ? -26.258 4.666 -27.822 1.00 77.75 243 GLN A O 1
ATOM 1990 N N . SER A 1 244 ? -24.822 5.898 -26.626 1.00 81.00 244 SER A N 1
ATOM 1991 C CA . SER A 1 244 ? -23.646 5.307 -27.264 1.00 81.00 244 SER A CA 1
ATOM 1992 C C . SER A 1 244 ? -22.433 5.241 -26.342 1.00 81.00 244 SER A C 1
ATOM 1994 O O . SER A 1 244 ? -22.023 6.222 -25.720 1.00 81.00 244 SER A O 1
ATOM 1996 N N . LEU A 1 245 ? -21.793 4.070 -26.335 1.00 80.62 245 LEU A N 1
ATOM 1997 C CA . LEU A 1 245 ? -20.563 3.826 -25.584 1.00 80.62 245 LEU A CA 1
ATOM 1998 C C . LEU A 1 245 ? -19.435 4.769 -26.031 1.00 80.62 245 LEU A C 1
ATOM 2000 O O . LEU A 1 245 ? -18.661 5.250 -25.205 1.00 80.62 245 LEU A O 1
ATOM 2004 N N . ASP A 1 246 ? -19.376 5.098 -27.322 1.00 80.50 246 ASP A N 1
ATOM 2005 C CA . ASP A 1 246 ? -18.397 6.044 -27.859 1.00 80.50 246 ASP A CA 1
ATOM 2006 C C . ASP A 1 246 ? -18.610 7.472 -27.343 1.00 80.50 246 ASP A C 1
ATOM 2008 O O . ASP A 1 246 ? -17.631 8.154 -27.025 1.00 80.50 246 ASP A O 1
ATOM 2012 N N . ALA A 1 247 ? -19.858 7.939 -27.223 1.00 79.12 247 ALA A N 1
ATOM 2013 C CA . ALA A 1 247 ? -20.131 9.237 -26.612 1.00 79.12 247 ALA A CA 1
ATOM 2014 C C . ALA A 1 247 ? -19.788 9.225 -25.120 1.00 79.12 247 ALA A C 1
ATOM 2016 O O . ALA A 1 247 ? -19.140 10.161 -24.656 1.00 79.12 247 ALA A O 1
ATOM 2017 N N . LEU A 1 248 ? -20.112 8.150 -24.393 1.00 82.81 248 LEU A N 1
ATOM 2018 C CA . LEU A 1 248 ? -19.732 7.987 -22.987 1.00 82.81 248 LEU A CA 1
ATOM 2019 C C . LEU A 1 248 ? -18.207 8.010 -22.788 1.00 82.81 248 LEU A C 1
ATOM 2021 O O . LEU A 1 248 ? -17.695 8.649 -21.869 1.00 82.81 248 LEU A O 1
ATOM 2025 N N . LEU A 1 249 ? -17.445 7.348 -23.661 1.00 84.44 249 LEU A N 1
ATOM 2026 C CA . LEU A 1 249 ? -15.983 7.391 -23.608 1.00 84.44 249 LEU A CA 1
ATOM 2027 C C . LEU A 1 249 ? -15.439 8.788 -23.925 1.00 84.44 249 LEU A C 1
ATOM 2029 O O . LEU A 1 249 ? -14.471 9.217 -23.294 1.00 84.44 249 LEU A O 1
ATOM 2033 N N . LYS A 1 250 ? -16.041 9.512 -24.877 1.00 82.44 250 LYS A N 1
ATOM 2034 C CA . LYS A 1 250 ? -15.668 10.900 -25.192 1.00 82.44 250 LYS A CA 1
ATOM 2035 C C . LYS A 1 250 ? -15.942 11.833 -24.016 1.00 82.44 250 LYS A C 1
ATOM 2037 O O . LYS A 1 250 ? -15.031 12.556 -23.614 1.00 82.44 250 LYS A O 1
ATOM 2042 N N . THR A 1 251 ? -17.139 11.782 -23.427 1.00 82.94 251 THR A N 1
ATOM 2043 C CA . THR A 1 251 ? -17.472 12.594 -22.248 1.00 82.94 251 THR A CA 1
ATOM 2044 C C . THR A 1 251 ? -16.546 12.256 -21.091 1.00 82.94 251 THR A C 1
ATOM 2046 O O . THR A 1 251 ? -15.967 13.159 -20.489 1.00 82.94 251 THR A O 1
ATOM 2049 N N . ARG A 1 252 ? -16.289 10.968 -20.832 1.00 85.31 252 ARG A N 1
ATOM 2050 C CA . ARG A 1 252 ? -15.362 10.553 -19.776 1.00 85.31 252 ARG A CA 1
ATOM 2051 C C . ARG A 1 252 ? -13.945 11.081 -19.992 1.00 85.31 252 ARG A C 1
ATOM 2053 O O . ARG A 1 252 ? -13.345 11.571 -19.041 1.00 85.31 252 ARG A O 1
ATOM 2060 N N . ARG A 1 253 ? -13.419 11.023 -21.219 1.00 82.12 253 ARG A N 1
ATOM 2061 C CA . ARG A 1 253 ? -12.087 11.559 -21.551 1.00 82.12 253 ARG A CA 1
ATOM 2062 C C . ARG A 1 253 ? -12.002 13.068 -21.341 1.00 82.12 253 ARG A C 1
ATOM 2064 O O . ARG A 1 253 ? -10.992 13.529 -20.822 1.00 82.12 253 ARG A O 1
ATOM 2071 N N . LEU A 1 254 ? -13.046 13.815 -21.700 1.00 79.62 254 LEU A N 1
ATOM 2072 C CA . LEU A 1 254 ? -13.119 15.259 -21.453 1.00 79.62 254 LEU A CA 1
ATOM 2073 C C . LEU A 1 254 ? -13.106 15.570 -19.951 1.00 79.62 254 LEU A C 1
ATOM 2075 O O . LEU A 1 254 ? -12.357 16.440 -19.512 1.00 79.62 254 LEU A O 1
ATOM 2079 N N . TRP A 1 255 ? -13.855 14.811 -19.147 1.00 79.00 255 TRP A N 1
ATOM 2080 C CA . TRP A 1 255 ? -13.824 14.932 -17.687 1.00 79.00 255 TRP A CA 1
ATOM 2081 C C . TRP A 1 255 ? -12.469 14.554 -17.093 1.00 79.00 255 TRP A C 1
ATOM 2083 O O . TRP A 1 255 ? -11.955 15.263 -16.233 1.00 79.00 255 TRP A O 1
ATOM 2093 N N . ASP A 1 256 ? -11.858 13.466 -17.558 1.00 78.19 256 ASP A N 1
ATOM 2094 C CA . ASP A 1 256 ? -10.519 13.066 -17.126 1.00 78.19 256 ASP A CA 1
ATOM 2095 C C . ASP A 1 256 ? -9.484 14.140 -17.474 1.00 78.19 256 ASP A C 1
ATOM 2097 O O . ASP A 1 256 ? -8.625 14.452 -16.655 1.00 78.19 256 ASP A O 1
ATOM 2101 N N . GLN A 1 257 ? -9.597 14.763 -18.648 1.00 74.75 257 GLN A N 1
ATOM 2102 C CA . GLN A 1 257 ? -8.763 15.890 -19.050 1.00 74.75 257 GLN A CA 1
ATOM 2103 C C . GLN A 1 257 ? -8.967 17.092 -18.116 1.00 74.75 257 GLN A C 1
ATOM 2105 O O . GLN A 1 257 ? -7.995 17.645 -17.602 1.00 74.75 257 GLN A O 1
ATOM 2110 N N . TYR A 1 258 ? -10.220 17.446 -17.836 1.00 70.31 258 TYR A N 1
ATOM 2111 C CA . TYR A 1 258 ? -10.582 18.536 -16.932 1.00 70.31 258 TYR A CA 1
ATOM 2112 C C . TYR A 1 258 ? -10.083 18.315 -15.492 1.00 70.31 258 TYR A C 1
ATOM 2114 O O . TYR A 1 258 ? -9.643 19.247 -14.813 1.00 70.31 258 TYR A O 1
ATOM 2122 N N . ILE A 1 259 ? -10.113 17.070 -15.014 1.00 72.75 259 ILE A N 1
ATOM 2123 C CA . ILE A 1 259 ? -9.689 16.706 -13.659 1.00 72.75 259 ILE A CA 1
ATOM 2124 C C . ILE A 1 259 ? -8.157 16.610 -13.561 1.00 72.75 259 ILE A C 1
ATOM 2126 O O . ILE A 1 259 ? -7.601 17.091 -12.576 1.00 72.75 259 ILE A O 1
ATOM 2130 N N . LEU A 1 260 ? -7.479 16.019 -14.556 1.00 68.19 260 LEU A N 1
ATOM 2131 C CA . LEU A 1 260 ? -6.058 15.637 -14.485 1.00 68.19 260 LEU A CA 1
ATOM 2132 C C . LEU A 1 260 ? -5.059 16.676 -15.020 1.00 68.19 260 LEU A C 1
ATOM 2134 O O . LEU A 1 260 ? -3.874 16.571 -14.689 1.00 68.19 260 LEU A O 1
ATOM 2138 N N . LEU A 1 261 ? -5.465 17.646 -15.849 1.00 59.31 261 LEU A N 1
ATOM 2139 C CA . LEU A 1 261 ? -4.583 18.764 -16.207 1.00 59.31 261 LEU A CA 1
ATOM 2140 C C . LEU A 1 261 ? -4.467 19.722 -15.016 1.00 59.31 261 LEU A C 1
ATOM 2142 O O . LEU A 1 261 ? -5.259 20.637 -14.838 1.00 59.31 261 LEU A O 1
ATOM 2146 N N . ASP A 1 262 ? -3.467 19.430 -14.190 1.00 53.34 262 ASP A N 1
ATOM 2147 C CA . ASP A 1 262 ? -3.105 20.113 -12.944 1.00 53.34 262 ASP A CA 1
ATOM 2148 C C . ASP A 1 262 ? -1.579 20.345 -12.915 1.00 53.34 262 ASP A C 1
ATOM 2150 O O . ASP A 1 262 ? -0.887 20.023 -11.956 1.00 53.34 262 ASP A O 1
ATOM 2154 N N . LYS A 1 263 ? -0.994 20.745 -14.055 1.00 52.72 263 LYS A N 1
ATOM 2155 C CA . LYS A 1 263 ? 0.476 20.840 -14.214 1.00 52.72 263 LYS A CA 1
ATOM 2156 C C . LYS A 1 263 ? 1.000 22.188 -14.683 1.00 52.72 263 LYS A C 1
ATOM 2158 O O . LYS A 1 263 ? 2.200 22.308 -14.920 1.00 52.72 263 LYS A O 1
ATOM 2163 N N . GLN A 1 264 ? 0.138 23.183 -14.818 1.00 50.25 264 GLN A N 1
ATOM 2164 C CA . GLN A 1 264 ? 0.583 24.563 -14.921 1.00 50.25 264 GLN A CA 1
ATOM 2165 C C . GLN A 1 264 ? 0.069 25.282 -13.683 1.00 50.25 264 GLN A C 1
ATOM 2167 O O . GLN A 1 264 ? -1.075 25.717 -13.629 1.00 50.25 264 GLN A O 1
ATOM 2172 N N . ASP A 1 265 ? 0.929 25.302 -12.666 1.00 50.59 265 ASP A N 1
ATOM 2173 C CA . ASP A 1 265 ? 0.832 26.188 -11.514 1.00 50.59 265 ASP A CA 1
ATOM 2174 C C . ASP A 1 265 ? 0.598 27.615 -12.035 1.00 50.59 265 ASP A C 1
ATOM 2176 O O . ASP A 1 265 ? 1.513 28.172 -12.642 1.00 50.59 265 ASP A O 1
ATOM 2180 N N . ASN A 1 266 ? -0.627 28.148 -11.901 1.00 51.62 266 ASN A N 1
ATOM 2181 C CA . ASN A 1 266 ? -0.931 29.582 -11.719 1.00 51.62 266 ASN A CA 1
ATOM 2182 C C . ASN A 1 266 ? -2.426 29.957 -11.755 1.00 51.62 266 ASN A C 1
ATOM 2184 O O . ASN A 1 266 ? -2.744 31.101 -11.432 1.00 51.62 266 ASN A O 1
ATOM 2188 N N . ASP A 1 267 ? -3.361 29.054 -12.060 1.00 50.41 267 ASP A N 1
ATOM 2189 C CA . ASP A 1 267 ? -4.779 29.443 -12.060 1.00 50.41 267 ASP A CA 1
ATOM 2190 C C . ASP A 1 267 ? -5.423 29.300 -10.675 1.00 50.41 267 ASP A C 1
ATOM 2192 O O . ASP A 1 267 ? -5.952 28.261 -10.282 1.00 50.41 267 ASP A O 1
ATOM 2196 N N . THR A 1 268 ? -5.413 30.419 -9.950 1.00 49.28 268 THR A N 1
ATOM 2197 C CA . THR A 1 268 ? -6.137 30.698 -8.695 1.00 49.28 268 THR A CA 1
ATOM 2198 C C . THR A 1 268 ? -7.659 30.810 -8.910 1.00 49.28 268 THR A C 1
ATOM 2200 O O . THR A 1 268 ? -8.341 31.606 -8.269 1.00 49.28 268 THR A O 1
ATOM 2203 N N . PHE A 1 269 ? -8.224 30.021 -9.821 1.00 47.28 269 PHE A N 1
ATOM 2204 C CA . PHE A 1 269 ? -9.664 29.887 -9.989 1.00 47.28 269 PHE A CA 1
ATOM 2205 C C . PHE A 1 269 ? -10.028 28.450 -9.652 1.00 47.28 269 PHE A C 1
ATOM 2207 O O . PHE A 1 269 ? -9.729 27.510 -10.388 1.00 47.28 269 PHE A O 1
ATOM 2214 N N . HIS A 1 270 ? -10.653 28.269 -8.489 1.00 54.28 270 HIS A N 1
ATOM 2215 C CA . HIS A 1 270 ? -11.284 27.006 -8.143 1.00 54.28 270 HIS A CA 1
ATOM 2216 C C . HIS A 1 270 ? -12.148 26.541 -9.322 1.00 54.28 270 HIS A C 1
ATOM 2218 O O . HIS A 1 270 ? -12.838 27.340 -9.947 1.00 54.28 270 HIS A O 1
ATOM 2224 N N . LYS A 1 271 ? -12.108 25.238 -9.624 1.00 58.88 271 LYS A N 1
ATOM 2225 C CA . LYS A 1 271 ? -12.785 24.580 -10.762 1.00 58.88 271 LYS A CA 1
ATOM 2226 C C . LYS A 1 271 ? -14.323 24.725 -10.771 1.00 58.88 271 LYS A C 1
ATOM 2228 O O . LYS A 1 271 ? -15.006 24.116 -11.582 1.00 58.88 271 LYS A O 1
ATOM 2233 N N . VAL A 1 272 ? -14.886 25.519 -9.871 1.00 55.53 272 VAL A N 1
ATOM 2234 C CA . VAL A 1 272 ? -16.282 25.935 -9.895 1.00 55.53 272 VAL A CA 1
ATOM 2235 C C . VAL A 1 272 ? -16.286 27.395 -10.341 1.00 55.53 272 VAL A C 1
ATOM 2237 O O . VAL A 1 272 ? -15.705 28.222 -9.635 1.00 55.53 272 VAL A O 1
ATOM 2240 N N . PRO A 1 273 ? -16.904 27.735 -11.488 1.00 54.59 273 PRO A N 1
ATOM 2241 C CA . PRO A 1 273 ? -17.067 29.125 -11.882 1.00 54.59 273 PRO A CA 1
ATOM 2242 C C . PRO A 1 273 ? -17.642 29.924 -10.703 1.00 54.59 273 PRO A C 1
ATOM 2244 O O . PRO A 1 273 ? -18.603 29.461 -10.085 1.00 54.59 273 PRO A O 1
ATOM 2247 N N . PRO A 1 274 ? -17.097 31.104 -10.368 1.00 50.69 274 PRO A N 1
ATOM 2248 C CA . PRO A 1 274 ? -17.536 31.879 -9.203 1.00 50.69 274 PRO A CA 1
ATOM 2249 C C . PRO A 1 274 ? -19.021 32.277 -9.261 1.00 50.69 274 PRO A C 1
ATOM 2251 O O . PRO A 1 274 ? -19.600 32.657 -8.252 1.00 50.69 274 PRO A O 1
ATOM 2254 N N . THR A 1 275 ? -19.662 32.145 -10.422 1.00 57.69 275 THR A N 1
ATOM 2255 C CA . THR A 1 275 ? -21.100 32.343 -10.626 1.00 57.69 275 THR A CA 1
ATOM 2256 C C . THR A 1 275 ? -21.976 31.194 -10.116 1.00 57.69 275 THR A C 1
ATOM 2258 O O . THR A 1 275 ? -23.167 31.400 -9.906 1.00 57.69 275 THR A O 1
ATOM 2261 N N . PHE A 1 276 ? -21.429 29.991 -9.917 1.00 61.31 276 PHE A N 1
ATOM 2262 C CA . PHE A 1 276 ? -22.203 28.801 -9.532 1.00 61.31 276 PHE A CA 1
ATOM 2263 C C . PHE A 1 276 ? -22.441 28.678 -8.024 1.00 61.31 276 PHE A C 1
ATOM 2265 O O . PHE A 1 276 ? -23.273 27.879 -7.597 1.00 61.31 276 PHE A O 1
ATOM 2272 N N . VAL A 1 277 ? -21.735 29.464 -7.211 1.00 60.44 277 VAL A N 1
ATOM 2273 C CA . VAL A 1 277 ? -21.922 29.506 -5.760 1.00 60.44 277 VAL A CA 1
ATOM 2274 C C . VAL A 1 277 ? -22.132 30.958 -5.370 1.00 60.44 277 VAL A C 1
ATOM 2276 O O . VAL A 1 277 ? -21.211 31.764 -5.466 1.00 60.44 277 VAL A O 1
ATOM 2279 N N . ALA A 1 278 ? -23.342 31.295 -4.920 1.00 62.00 278 ALA A N 1
ATOM 2280 C CA . ALA A 1 278 ? -23.569 32.584 -4.283 1.00 62.00 278 ALA A CA 1
ATOM 2281 C C . ALA A 1 278 ? -22.629 32.681 -3.066 1.00 62.00 278 ALA A C 1
ATOM 2283 O O . ALA A 1 278 ? -22.661 31.781 -2.217 1.00 62.00 278 ALA A O 1
ATOM 2284 N N . PRO A 1 279 ? -21.761 33.706 -2.975 1.00 68.50 279 PRO A N 1
ATOM 2285 C CA . PRO A 1 279 ? -20.876 33.840 -1.831 1.00 68.50 279 PRO A CA 1
ATOM 2286 C C . PRO A 1 279 ? -21.716 33.955 -0.558 1.00 68.50 279 PRO A C 1
ATOM 2288 O O . PRO A 1 279 ? -22.781 34.577 -0.554 1.00 68.50 279 PRO A O 1
ATOM 2291 N N . ALA A 1 280 ? -21.243 33.342 0.528 1.00 68.50 280 ALA A N 1
ATOM 2292 C CA . ALA A 1 280 ? -21.904 33.475 1.818 1.00 68.50 280 ALA A CA 1
ATOM 2293 C C . ALA A 1 280 ? -21.994 34.966 2.203 1.00 68.50 280 ALA A C 1
ATOM 2295 O O . ALA A 1 280 ? -21.035 35.711 1.960 1.00 68.50 280 ALA A O 1
ATOM 2296 N N . PRO A 1 281 ? -23.112 35.422 2.800 1.00 73.44 281 PRO A N 1
ATOM 2297 C CA . PRO A 1 281 ? -23.204 36.791 3.281 1.00 73.44 281 PRO A CA 1
ATOM 2298 C C . PRO A 1 281 ? -22.087 37.053 4.306 1.00 73.44 281 PRO A C 1
ATOM 2300 O O . PRO A 1 281 ? -21.733 36.151 5.075 1.00 73.44 281 PRO A O 1
ATOM 2303 N N . PRO A 1 282 ? -21.506 38.264 4.329 1.00 77.12 282 PRO A N 1
ATOM 2304 C CA . PRO A 1 282 ? -20.413 38.584 5.235 1.00 77.12 282 PRO A CA 1
ATOM 2305 C C . PRO A 1 282 ? -20.861 38.390 6.687 1.00 77.12 282 PRO A C 1
ATOM 2307 O O . PRO A 1 282 ? -21.877 38.930 7.115 1.00 77.12 282 PRO A O 1
ATOM 2310 N N . ALA A 1 283 ? -20.077 37.632 7.456 1.00 74.00 283 ALA A N 1
ATOM 2311 C CA . ALA A 1 283 ? -20.426 37.244 8.823 1.00 74.00 283 ALA A CA 1
ATOM 2312 C C . ALA A 1 283 ? -20.459 38.418 9.825 1.00 74.00 283 ALA A C 1
ATOM 2314 O O . ALA A 1 283 ? -20.923 38.252 10.949 1.00 74.00 283 ALA A O 1
ATOM 2315 N N . ASN A 1 284 ? -19.948 39.598 9.453 1.00 78.19 284 ASN A N 1
ATOM 2316 C CA . ASN A 1 284 ? -19.906 40.780 10.312 1.00 78.19 284 ASN A CA 1
ATOM 2317 C C . ASN A 1 284 ? -20.010 42.072 9.474 1.00 78.19 284 ASN A C 1
ATOM 2319 O O . ASN A 1 284 ? -19.508 42.132 8.349 1.00 78.19 284 ASN A O 1
ATOM 2323 N N . ALA A 1 285 ? -20.617 43.121 10.035 1.00 74.94 285 ALA A N 1
ATOM 2324 C CA . ALA A 1 285 ? -20.846 44.413 9.380 1.00 74.94 285 ALA A CA 1
ATOM 2325 C C . ALA A 1 285 ? -19.545 45.089 8.909 1.00 74.94 285 ALA A C 1
ATOM 2327 O O . ALA A 1 285 ? -19.523 45.715 7.853 1.00 74.94 285 ALA A O 1
ATOM 2328 N N . ILE A 1 286 ? -18.448 44.886 9.646 1.00 73.19 286 ILE A N 1
ATOM 2329 C CA . ILE A 1 286 ? -17.111 45.386 9.287 1.00 73.19 286 ILE A CA 1
ATOM 2330 C C . ILE A 1 286 ? -16.608 44.739 7.988 1.00 73.19 286 ILE A C 1
ATOM 2332 O O . ILE A 1 286 ? -15.968 45.389 7.175 1.00 73.19 286 ILE A O 1
ATOM 2336 N N . TRP A 1 287 ? -16.920 43.464 7.749 1.00 68.94 287 TRP A N 1
ATOM 2337 C CA . TRP A 1 287 ? -16.536 42.783 6.508 1.00 68.94 287 TRP A CA 1
ATOM 2338 C C . TRP A 1 287 ? -17.428 43.198 5.335 1.00 68.94 287 TRP A C 1
ATOM 2340 O O . TRP A 1 287 ? -16.954 43.314 4.208 1.00 68.94 287 TRP A O 1
ATOM 2350 N N . ALA A 1 288 ? -18.703 43.492 5.604 1.00 73.31 288 ALA A N 1
ATOM 2351 C CA . ALA A 1 288 ? -19.642 43.973 4.596 1.00 73.31 288 ALA A CA 1
ATOM 2352 C C . ALA A 1 288 ? -19.253 45.347 4.021 1.00 73.31 288 ALA A C 1
ATOM 2354 O O . ALA A 1 288 ? -19.492 45.596 2.840 1.00 73.31 288 ALA A O 1
ATOM 2355 N N . SER A 1 289 ? -18.629 46.227 4.817 1.00 75.56 289 SER A N 1
ATOM 2356 C CA . SER A 1 289 ? -18.198 47.546 4.332 1.00 75.56 289 SER A CA 1
ATOM 2357 C C . SER A 1 289 ? -17.076 47.481 3.296 1.00 75.56 289 SER A C 1
ATOM 2359 O O . SER A 1 289 ? -16.988 48.375 2.462 1.00 75.56 289 SER A O 1
ATOM 2361 N N . TYR A 1 290 ? -16.258 46.424 3.294 1.00 67.06 290 TYR A N 1
ATOM 2362 C CA . TYR A 1 290 ? -15.166 46.264 2.324 1.00 67.06 290 TYR A CA 1
ATOM 2363 C C . TYR A 1 290 ? -15.612 45.705 0.963 1.00 67.06 290 TYR A C 1
ATOM 2365 O O . TYR A 1 290 ? -14.839 45.754 0.016 1.00 67.06 290 TYR A O 1
ATOM 2373 N N . LEU A 1 291 ? -16.843 45.194 0.844 1.00 66.56 291 LEU A N 1
ATOM 2374 C CA . LEU A 1 291 ? -17.383 44.624 -0.401 1.00 66.56 291 LEU A CA 1
ATOM 2375 C C . LEU A 1 291 ? -18.177 45.633 -1.254 1.00 66.56 291 LEU A C 1
ATOM 2377 O O . LEU A 1 291 ? -18.705 45.261 -2.296 1.00 66.56 291 LEU A O 1
ATOM 2381 N N . ARG A 1 292 ? -18.310 46.891 -0.808 1.00 57.09 292 ARG A N 1
ATOM 2382 C CA . ARG A 1 292 ? -19.090 47.950 -1.483 1.00 57.09 292 ARG A CA 1
ATOM 2383 C C . ARG A 1 292 ? -18.244 48.938 -2.308 1.00 57.09 292 ARG A C 1
ATOM 2385 O O . ARG A 1 292 ? -18.672 50.076 -2.491 1.00 57.09 292 ARG A O 1
ATOM 2392 N N . LEU A 1 293 ? -17.077 48.522 -2.798 1.00 44.78 293 LEU A N 1
ATOM 2393 C CA . LEU A 1 293 ? -16.249 49.291 -3.738 1.00 44.78 293 LEU A CA 1
ATOM 2394 C C . LEU A 1 293 ? -16.182 48.594 -5.095 1.00 44.78 293 LEU A C 1
ATOM 2396 O O . LEU A 1 293 ? -15.948 47.366 -5.097 1.00 44.78 293 LEU A O 1
#

Radius of gyration: 41.87 Å; chains: 1; bounding box: 98×62×122 Å

Foldseek 3Di:
DDLVVLVVLVVVLVVLVVVLVVVVVPPVVVVPDDPVVVVVVVVVSVVSVVSSVVSVVVNPPPVVVVVSVVVVVVVVVVVVVVVVVVVVVVVVVVVVVVVVVVVVVVVVVCVVPPPDPVVVVVVVVVDDDDDPVVVVVVVVVVVVVVVVVVVVVVVVVVVVVVVVVVVVVVVVDDDPPPDDPPVVVVVVVVVPDDPVVVVVVVVVVVVVVVVVVPPDQPQDPPDPCPPPPDDPVVVCLVSVLVVDVVSVVVVVVVVCCLVPPPPDPDPPDDSDHPVVDDDDDDPDPVVVVVVPD

InterPro domains:
  IPR031974 Programmed cell death protein 7 [PF16021] (2-291)
  IPR052831 Apoptosis-promoting protein [PTHR48190] (202-292)

Organism: NCBI:txid35722

=== Feature glossary ===
Feature key, reading from the visual/contextual features back to the raw sequence:

Rendered structure images. Structure images are PyMOL renders from six orthogonal camera directions. Cartoon representation draws helices as coils and strands as arrows; sticks shows the backbone as bonds; surface shows the solvent-excluded envelope. Rainbow coloring maps sequence position to hue (blue→red, N→C); chain coloring assigns a distinct color per polypeptide.

Contact-map, Ramachandran, and PAE plots. Three diagnostic plots accompany the record. The Cα contact map visualizes the tertiary structure as a 2D adjacency matrix (8 Å cutoff, sequence-local contacts suppressed). The Ramachandran plot shows the distribution of backbone (φ, ψ) torsions, with points in the α and β basins reflecting secondary structure content. The PAE plot shows AlphaFold's inter-residue confidence as a color matrix.

InterPro / GO / CATH / organism. The annotation block draws on four external resources. InterPro: which protein families and domains the sequence belongs to. GO: standardized terms for what the protein does, what process it participates in, and where in the cell it acts. CATH: which structural fold it has in the CATH hierarchy. Organism: the species of origin.

Nearest PDB structures. Structural nearest neighbors (via Foldseek easy-search vs the PDB). Reported per hit: target PDB id, E-value, and alignment TM-score. A TM-score above ~0.5 is the conventional threshold for 'same fold'.

Predicted aligned error. Predicted aligned error is AlphaFold's pairwise confidence. Unlike pLDDT (per-residue), PAE is per-residue-pair and captures whether two parts of the structure are correctly placed relative to each other. Units are ångströms of expected positional error.

Solvent-accessible surface area. SASA measures how much of the protein is reachable by solvent. It is computed by rolling a water-sized probe over the atomic surface and summing the exposed area (Å²). Per-residue SASA distinguishes core (buried, low SASA) from surface (exposed, high SASA) residues; total SASA is a whole-molecule size measure.

B-factor. Crystallographic B-factors measure how much each atom's electron density is smeared out, in Å². They rise in mobile loops and surface residues and fall in the buried interior. In AlphaFold models this column is repurposed to hold pLDDT instead.

pLDDT. For AlphaFold models, the B-factor field carries pLDDT — the model's own estimate of local accuracy on a 0–100 scale. Regions with pLDDT<50 should be treated as essentially unmodeled; they often correspond to intrinsically disordered segments.

Backbone torsions (φ/ψ). φ (phi) and ψ (psi) are the two rotatable backbone dihedrals per residue: φ is the C(i-1)–N–Cα–C torsion, ψ is the N–Cα–C–N(i+1) torsion, both in degrees on (−180°, 180°]. α-helical residues cluster near (−60°, −45°); β-strand residues near (−120°, +130°). A Ramachandran plot is simply a scatter of (φ, ψ) for every residue.

Radius of gyration, Cα contacts, bounding box. Radius of gyration (Rg) is the root-mean-square distance of Cα atoms from their centroid — a single number for overall size and compactness. A globular domain of N residues has Rg ≈ 2.2·N^0.38 Å; an extended or disordered chain has a much larger Rg. The Cα contact count is the number of residue pairs whose Cα atoms are within 8 Å and are more than four positions apart in sequence — a standard proxy for tertiary packing density. The bounding box is the smallest axis-aligned box enclosing all Cα atoms.

Secondary structure (3-state, P-SEA). Three-state secondary structure (P-SEA) collapses the eight DSSP classes into helix (a), strand (b), and coil (c). P-SEA assigns these from Cα geometry alone — distances and angles — without requiring backbone oxygens, so it works on any Cα trace.

Secondary structure (8-state, DSSP). Secondary structure is the local, repeating backbone conformation. DSSP classifies it into eight states by reading the hydrogen-bond network: three helix types (H, G, I), two β types (E, B), two non-regular types (T, S), and unstructured coil (-).

Foldseek 3Di. The Foldseek 3Di string encodes local tertiary geometry as a 20-letter alphabet — one character per residue — derived from the relative positions of nearby Cα atoms. Unlike the amino-acid sequence, 3Di is a direct function of the 3D structure, so two proteins with the same fold have similar 3Di strings even at low sequence identity.

mmCIF coordinates. Structure coordinates are given as an mmCIF _atom_site loop: one row per atom with element, residue name, chain id, sequence number, and x/y/z position in Å. Only the four main-chain atoms per residue are included here; side chains are omitted to keep the record compact.

Sequence. This is the polypeptide sequence — one letter per residue, N-terminus first. Length ranges from a few dozen residues for small domains to over a thousand for large multi-domain proteins.